Protein AF-A0A368GPX3-F1 (afdb_monomer)

Foldseek 3Di:
DDDLLVLLVVQVVVVVVQLVCLVVVNHDDDAQPPFAADDAPDAFADQAADCDPNHGFFKWFFAALPADQWTKTAGQSNPDDDDRQLLRRIAIEHQQAAEPRVRHGGDRSVPDDGGWMKGQRHKHFDPVCNVPVPVLSVQSNPDDPGPPPNVGRHGIHGRYIHTHDDPFDFDKKKWFFADFDDDPNAGAWTFIDIPPDPGTDTGGPVQDPDGPVVDDGRDMDIDGDGPPDPSPDRPPDDDPPPPPDDDDDD

Solvent-accessible surface area (backbone atoms only — not comparable to full-atom values): 14896 Å² total; per-residue (Å²): 142,80,65,72,66,62,35,44,52,52,51,53,54,51,54,46,52,51,52,48,23,42,67,70,72,68,59,80,84,83,83,56,81,92,43,55,65,56,55,82,93,57,78,75,61,43,82,68,74,67,69,54,95,86,41,53,40,44,47,27,28,27,62,29,70,80,44,82,86,26,31,35,30,34,53,67,65,71,87,65,92,67,85,81,62,41,35,64,41,43,31,36,43,38,62,71,16,28,28,70,83,77,68,22,17,28,72,40,74,87,81,59,55,73,66,40,35,32,34,40,60,43,66,39,73,25,74,59,18,70,75,37,36,66,63,24,48,56,54,16,46,54,86,76,91,60,77,77,59,83,82,67,57,45,25,29,23,42,41,26,31,36,36,30,63,72,97,55,67,70,41,82,34,52,27,37,28,71,39,77,43,68,57,96,92,37,65,60,36,35,33,27,42,37,66,96,49,96,57,67,44,80,46,43,59,90,81,46,101,59,63,63,79,80,60,55,69,71,39,77,44,79,44,81,37,69,61,85,69,6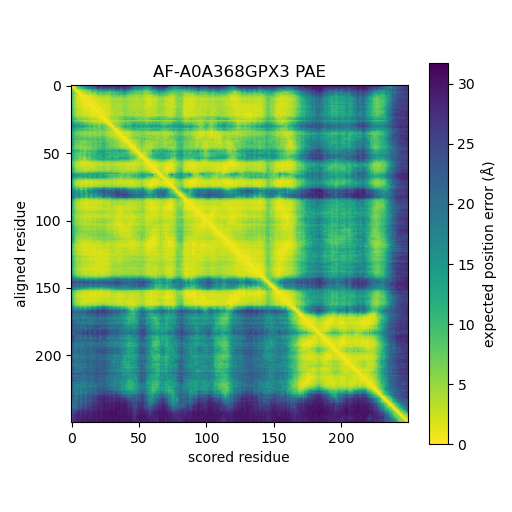6,87,79,67,70,92,80,70,78,84,90,71,78,82,84,80,81,90,79,92,133

Secondary structure (DSSP, 8-state):
---HHHHHHHHHHHHHHHHHHHHTT-PPPPP-TTSPBPPTT---B-SSPP-BTTBPPEEEEEEES-STTSEEEEESS---SSS--GGGTEEEE-TTSEETTTTEES--GGG--TT-EEEEEEEEE-HHHHHSHHHHHHHHTSPPS-TT-TT---SEEEEEEEEE---PPEEEEEEEEEEEEEETTEEEEEEEEETT-SSPEEEEGGG-SS-TTT--TT-EEEEEEE----TT--S-S-------------

Radius of gyration: 21.09 Å; Cα contacts (8 Å, |Δi|>4): 435; chains: 1; bounding box: 51×61×58 Å

Structure (mmCIF, N/CA/C/O backbone):
data_AF-A0A368GPX3-F1
#
_entry.id   AF-A0A368GPX3-F1
#
loop_
_atom_site.group_PDB
_atom_site.id
_atom_site.type_symbol
_atom_site.label_atom_id
_atom_site.label_alt_id
_atom_site.label_comp_id
_atom_site.label_asym_id
_atom_site.label_entity_id
_atom_site.label_seq_id
_atom_site.pdbx_PDB_ins_code
_atom_site.Cartn_x
_atom_site.Cartn_y
_atom_site.Cartn_z
_atom_site.occupancy
_atom_site.B_iso_or_equiv
_atom_site.auth_seq_id
_atom_site.auth_comp_id
_atom_site.auth_asym_id
_atom_site.auth_atom_id
_atom_site.pdbx_PDB_model_num
ATOM 1 N N . MET A 1 1 ? 19.308 -22.290 2.429 1.00 31.88 1 MET A N 1
ATOM 2 C CA . MET A 1 1 ? 19.473 -20.893 2.892 1.00 31.88 1 MET A CA 1
ATOM 3 C C . MET A 1 1 ? 20.149 -20.076 1.798 1.00 31.88 1 MET A C 1
ATOM 5 O O . MET A 1 1 ? 21.291 -20.352 1.471 1.00 31.88 1 MET A O 1
ATOM 9 N N . ARG A 1 2 ? 19.455 -19.120 1.171 1.00 36.56 2 ARG A N 1
ATOM 10 C CA . ARG A 1 2 ? 20.071 -18.110 0.289 1.00 36.56 2 ARG A CA 1
ATOM 11 C C . ARG A 1 2 ? 19.646 -16.745 0.827 1.00 36.56 2 ARG A C 1
ATOM 13 O O . ARG A 1 2 ? 18.445 -16.484 0.897 1.00 36.56 2 ARG A O 1
ATOM 20 N N . CYS A 1 3 ? 20.625 -15.960 1.277 1.00 45.75 3 CYS A N 1
ATOM 21 C CA . CYS A 1 3 ? 20.462 -14.714 2.031 1.00 45.75 3 CYS A CA 1
ATOM 22 C C . CYS A 1 3 ? 19.453 -13.740 1.406 1.00 45.75 3 CYS A C 1
ATOM 24 O O . CYS A 1 3 ? 19.463 -13.535 0.189 1.00 45.75 3 CYS A O 1
ATOM 26 N N . ASN A 1 4 ? 18.664 -13.071 2.257 1.00 59.00 4 ASN A N 1
ATOM 27 C CA . ASN A 1 4 ? 17.771 -11.960 1.893 1.00 59.00 4 ASN A CA 1
ATOM 28 C C . ASN A 1 4 ? 18.479 -10.872 1.059 1.00 59.00 4 ASN A C 1
ATOM 30 O O . ASN A 1 4 ? 17.869 -10.294 0.164 1.00 59.00 4 ASN A O 1
ATOM 34 N N . ILE A 1 5 ? 19.795 -10.700 1.237 1.00 62.44 5 ILE A N 1
ATOM 35 C CA . ILE A 1 5 ? 20.625 -9.728 0.508 1.00 62.44 5 ILE A CA 1
ATOM 36 C C . ILE A 1 5 ? 20.539 -9.845 -1.023 1.00 62.44 5 ILE A C 1
ATOM 38 O O . ILE A 1 5 ? 20.461 -8.835 -1.721 1.00 62.44 5 ILE A O 1
ATOM 42 N N . TRP A 1 6 ? 20.491 -11.066 -1.570 1.00 67.12 6 TRP A N 1
ATOM 43 C CA . TRP A 1 6 ? 20.445 -11.275 -3.022 1.00 67.12 6 TRP A CA 1
ATOM 44 C C . TRP A 1 6 ? 19.1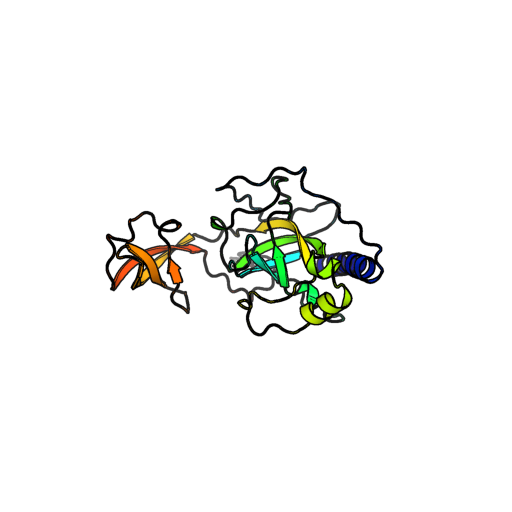17 -10.814 -3.629 1.00 67.12 6 TRP A C 1
ATOM 46 O O . TRP A 1 6 ? 19.083 -10.388 -4.784 1.00 67.12 6 TRP A O 1
ATOM 56 N N . ARG A 1 7 ? 18.033 -10.862 -2.845 1.00 72.69 7 ARG A N 1
ATOM 57 C CA . ARG A 1 7 ? 16.693 -10.429 -3.263 1.00 72.69 7 ARG A CA 1
ATOM 58 C C . ARG A 1 7 ? 16.644 -8.913 -3.385 1.00 72.69 7 ARG A C 1
ATOM 60 O O . ARG A 1 7 ? 16.290 -8.408 -4.447 1.00 72.69 7 ARG A O 1
ATOM 67 N N . THR A 1 8 ? 17.109 -8.205 -2.353 1.00 74.75 8 THR A N 1
ATOM 68 C CA . THR A 1 8 ? 17.204 -6.739 -2.345 1.00 74.75 8 THR A CA 1
ATOM 69 C C . THR A 1 8 ? 18.079 -6.235 -3.494 1.00 74.75 8 THR A C 1
ATOM 71 O O . THR A 1 8 ? 17.693 -5.305 -4.199 1.00 74.75 8 THR A O 1
ATOM 74 N N . ILE A 1 9 ? 19.223 -6.881 -3.763 1.00 78.81 9 ILE A N 1
ATOM 75 C CA . ILE A 1 9 ? 20.092 -6.526 -4.899 1.00 78.81 9 ILE A CA 1
ATOM 76 C C . ILE A 1 9 ? 19.370 -6.725 -6.239 1.00 78.81 9 ILE A C 1
ATOM 78 O O . ILE A 1 9 ? 19.431 -5.850 -7.105 1.00 78.81 9 ILE A O 1
ATOM 82 N N . ALA A 1 10 ? 18.689 -7.859 -6.430 1.00 83.06 10 ALA A N 1
ATOM 83 C CA . ALA A 1 10 ? 17.963 -8.141 -7.666 1.00 83.06 10 ALA A CA 1
ATOM 84 C C . ALA A 1 10 ? 16.821 -7.140 -7.896 1.00 83.06 10 ALA A C 1
ATOM 86 O O . ALA A 1 10 ? 16.692 -6.609 -8.999 1.00 83.06 10 ALA A O 1
ATOM 87 N N . PHE A 1 11 ? 16.049 -6.836 -6.850 1.00 86.38 11 PHE A N 1
ATOM 88 C CA . PHE A 1 11 ? 14.981 -5.841 -6.888 1.00 86.38 11 PHE A CA 1
ATOM 89 C C . PHE A 1 11 ? 15.518 -4.447 -7.237 1.00 86.38 11 PHE A C 1
ATOM 91 O O . PHE A 1 11 ? 15.048 -3.831 -8.189 1.00 86.38 11 PHE A O 1
ATOM 98 N N . ARG A 1 12 ? 16.587 -3.992 -6.563 1.00 85.12 12 ARG A N 1
ATOM 99 C CA . ARG A 1 12 ? 17.267 -2.719 -6.871 1.00 85.12 12 ARG A CA 1
ATOM 100 C C . ARG A 1 12 ? 17.762 -2.650 -8.313 1.00 85.12 12 ARG A C 1
ATOM 102 O O . ARG A 1 12 ? 17.688 -1.596 -8.937 1.00 85.12 12 ARG A O 1
ATOM 109 N N . ARG A 1 13 ? 18.300 -3.749 -8.851 1.00 86.88 13 ARG A N 1
ATOM 110 C CA . ARG A 1 13 ? 18.777 -3.797 -10.242 1.00 86.88 13 ARG A CA 1
ATOM 111 C C . ARG A 1 13 ? 17.628 -3.670 -11.239 1.00 86.88 13 ARG A C 1
ATOM 113 O O . ARG A 1 13 ? 17.814 -2.989 -12.243 1.00 86.88 13 ARG A O 1
ATOM 120 N N . ARG A 1 14 ? 16.477 -4.301 -10.984 1.00 89.00 14 ARG A N 1
ATOM 121 C CA . ARG A 1 14 ? 15.291 -4.187 -11.850 1.00 89.00 14 ARG A CA 1
ATOM 122 C C . ARG A 1 14 ? 14.718 -2.777 -11.822 1.00 89.00 14 ARG A C 1
ATOM 124 O O . ARG A 1 14 ? 14.737 -2.119 -12.854 1.00 89.00 14 ARG A O 1
ATOM 131 N N . SER A 1 15 ? 14.410 -2.251 -10.639 1.00 89.56 15 SER A N 1
ATOM 132 C CA . SER A 1 15 ? 13.906 -0.881 -10.515 1.00 89.56 15 SER A CA 1
ATOM 133 C C . SER A 1 15 ? 14.900 0.169 -11.028 1.00 89.56 15 SER A C 1
ATOM 135 O O . SER A 1 15 ? 14.504 1.216 -11.530 1.00 89.56 15 SER A O 1
ATOM 137 N N . HIS A 1 16 ? 16.215 -0.088 -10.975 1.00 90.19 16 HIS A N 1
ATOM 138 C CA . HIS A 1 16 ? 17.195 0.773 -11.645 1.00 90.19 16 HIS A CA 1
ATOM 139 C C . HIS A 1 16 ? 17.021 0.817 -13.162 1.00 90.19 16 HIS A C 1
ATOM 141 O O . HIS A 1 16 ? 17.144 1.888 -13.749 1.00 90.19 16 HIS A O 1
ATOM 147 N N . LYS A 1 17 ? 16.777 -0.335 -13.795 1.00 91.31 17 LYS A N 1
ATOM 148 C CA . LYS A 1 17 ? 16.544 -0.402 -15.240 1.00 91.31 17 LYS A CA 1
ATOM 149 C C . LYS A 1 17 ? 15.293 0.383 -15.607 1.00 91.31 17 LYS A C 1
ATOM 151 O O . LYS A 1 17 ? 15.354 1.148 -16.562 1.00 91.31 17 LYS A O 1
ATOM 156 N N . ASP A 1 18 ? 14.226 0.260 -14.823 1.00 91.88 18 ASP A N 1
ATOM 157 C CA . ASP A 1 18 ? 12.986 1.000 -15.068 1.00 91.88 18 ASP A CA 1
ATOM 158 C C . ASP A 1 18 ? 13.182 2.501 -14.870 1.00 91.88 18 ASP A C 1
ATOM 160 O O . ASP A 1 18 ? 12.862 3.273 -15.766 1.00 91.88 18 ASP A O 1
ATOM 164 N N . SER A 1 19 ? 13.834 2.923 -13.780 1.00 90.69 19 SER A N 1
ATOM 165 C CA . SER A 1 19 ? 14.208 4.330 -13.577 1.00 90.69 19 SER A CA 1
ATOM 166 C C . SER A 1 19 ? 15.030 4.875 -14.746 1.00 90.69 19 SER A C 1
ATOM 168 O O . SER A 1 19 ? 14.700 5.930 -15.277 1.00 90.69 19 SER A O 1
ATOM 170 N N . ARG A 1 20 ? 16.043 4.141 -15.227 1.00 93.19 20 ARG A N 1
ATOM 171 C CA . ARG A 1 20 ? 16.812 4.556 -16.409 1.00 93.19 20 ARG A CA 1
ATOM 172 C C . ARG A 1 20 ? 15.932 4.652 -17.650 1.00 93.19 20 ARG A C 1
ATOM 174 O O . ARG A 1 20 ? 16.024 5.643 -18.359 1.00 93.19 20 ARG A O 1
ATOM 181 N N . ARG A 1 21 ? 15.082 3.659 -17.917 1.00 93.69 21 ARG A N 1
ATOM 182 C CA . ARG A 1 21 ? 14.166 3.687 -19.067 1.00 93.69 21 ARG A CA 1
ATOM 183 C C . ARG A 1 21 ? 13.279 4.926 -19.041 1.00 93.69 21 ARG A C 1
ATOM 185 O O . ARG A 1 21 ? 13.167 5.572 -20.071 1.00 93.69 21 ARG A O 1
ATOM 192 N N . VAL A 1 22 ? 12.741 5.300 -17.880 1.00 94.25 22 VAL A N 1
ATOM 193 C CA . VAL A 1 22 ? 11.936 6.523 -17.729 1.00 94.25 22 VAL A CA 1
ATOM 194 C C . VAL A 1 22 ? 12.768 7.772 -17.998 1.00 94.25 22 VAL A C 1
ATOM 196 O O . VAL A 1 22 ? 12.367 8.610 -18.797 1.00 94.25 22 VAL A O 1
ATOM 199 N N . LEU A 1 23 ? 13.956 7.878 -17.392 1.00 93.00 23 LEU A N 1
ATOM 200 C CA . LEU A 1 23 ? 14.847 9.033 -17.572 1.00 93.00 23 LEU A CA 1
ATOM 201 C C . LEU A 1 23 ? 15.303 9.216 -19.028 1.00 93.00 23 LEU A C 1
ATOM 203 O O . LEU A 1 23 ? 15.560 10.340 -19.448 1.00 93.00 23 LEU A O 1
ATOM 207 N N . PHE A 1 24 ? 15.403 8.122 -19.788 1.00 93.62 24 PHE A N 1
ATOM 208 C CA . PHE A 1 24 ? 15.771 8.128 -21.206 1.00 93.62 24 PHE A CA 1
ATOM 209 C C . PHE A 1 24 ? 14.564 8.087 -22.160 1.00 93.62 24 PHE A C 1
ATOM 211 O O . PHE A 1 24 ? 14.772 7.949 -23.360 1.00 93.62 24 PHE A O 1
ATOM 218 N N . GLY A 1 25 ? 13.324 8.176 -21.661 1.00 89.62 25 GLY A N 1
ATOM 219 C CA . GLY A 1 25 ? 12.111 8.184 -22.494 1.00 89.62 25 GLY A CA 1
ATOM 220 C C . GLY A 1 25 ? 11.755 6.848 -23.165 1.00 89.62 25 GLY A C 1
ATOM 221 O O . GLY A 1 25 ? 10.913 6.819 -24.051 1.00 89.62 25 GLY A O 1
ATOM 222 N N . ASN A 1 26 ? 12.365 5.740 -22.736 1.00 92.25 26 ASN A N 1
ATOM 223 C CA . ASN A 1 26 ? 12.202 4.392 -23.301 1.00 92.25 26 ASN A CA 1
ATOM 224 C C . ASN A 1 26 ? 11.366 3.469 -22.397 1.00 92.25 26 ASN A C 1
ATOM 226 O O . ASN A 1 26 ? 11.572 2.252 -22.378 1.00 92.25 26 ASN A O 1
ATOM 230 N N . TYR A 1 27 ? 10.520 4.040 -21.540 1.00 90.94 27 TYR A N 1
ATOM 231 C CA . TYR A 1 27 ? 9.662 3.270 -20.648 1.00 90.94 27 TYR A CA 1
ATOM 232 C C . TYR A 1 27 ? 8.273 3.116 -21.261 1.00 90.94 27 TYR A C 1
ATOM 234 O O . TYR A 1 27 ? 7.593 4.110 -21.496 1.00 90.94 27 TYR A O 1
ATOM 242 N N . GLU A 1 28 ? 7.852 1.872 -21.468 1.00 86.19 28 GLU A N 1
ATOM 243 C CA . GLU A 1 28 ? 6.493 1.539 -21.886 1.00 86.19 28 GLU A CA 1
ATOM 244 C C . GLU A 1 28 ? 5.701 1.043 -20.677 1.00 86.19 28 GLU A C 1
ATOM 246 O O . GLU A 1 28 ? 6.101 0.097 -19.988 1.00 86.19 28 GLU A O 1
ATOM 251 N N . GLU A 1 29 ? 4.580 1.703 -20.397 1.00 82.38 29 GLU A N 1
ATOM 252 C CA . GLU A 1 29 ? 3.689 1.296 -19.321 1.00 82.38 29 G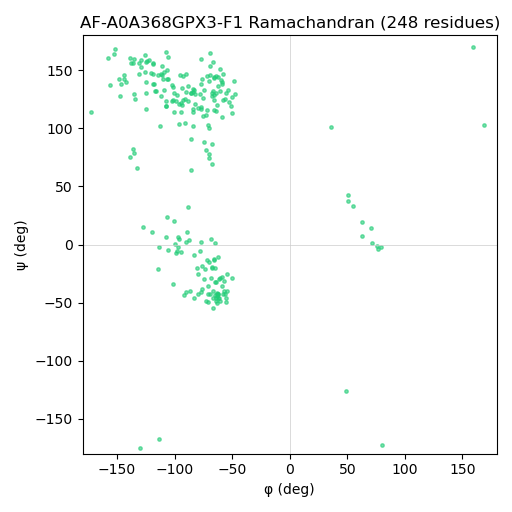LU A CA 1
ATOM 253 C C . GLU A 1 29 ? 2.810 0.134 -19.789 1.00 82.38 29 GLU A C 1
ATOM 255 O O . GLU A 1 29 ? 2.012 0.265 -20.712 1.00 82.38 29 GLU A O 1
ATOM 260 N N . ALA A 1 30 ? 2.946 -1.016 -19.130 1.00 79.69 30 ALA A N 1
ATOM 261 C CA . ALA A 1 30 ? 2.007 -2.115 -19.310 1.00 79.69 30 ALA A CA 1
ATOM 262 C C . ALA A 1 30 ? 0.716 -1.818 -18.536 1.00 79.69 30 ALA A C 1
ATOM 264 O O . ALA A 1 30 ? 0.765 -1.707 -17.299 1.00 79.69 30 ALA A O 1
ATOM 265 N N . ASP A 1 31 ? -0.396 -1.719 -19.267 1.00 73.81 31 ASP A N 1
ATOM 266 C CA . ASP A 1 31 ? -1.730 -1.486 -18.718 1.00 73.81 31 ASP A CA 1
ATOM 267 C C . ASP A 1 31 ? -2.199 -2.683 -17.871 1.00 73.81 31 ASP A C 1
ATOM 269 O O . ASP A 1 31 ? -1.892 -3.842 -18.148 1.00 73.81 31 ASP A O 1
ATOM 273 N N . ALA A 1 32 ? -2.920 -2.378 -16.798 1.00 77.19 32 ALA A N 1
ATOM 274 C CA . ALA A 1 32 ? -3.559 -3.338 -15.907 1.00 77.19 32 ALA A CA 1
ATOM 275 C C . ALA A 1 32 ? -5.088 -3.149 -15.867 1.00 77.19 32 ALA A C 1
ATOM 277 O O . ALA A 1 32 ? -5.749 -3.719 -14.998 1.00 77.19 32 ALA A O 1
ATOM 278 N N . ALA A 1 33 ? -5.660 -2.330 -16.759 1.00 78.38 33 ALA A N 1
ATOM 279 C CA . ALA A 1 33 ? -7.089 -2.031 -16.814 1.00 78.38 33 ALA A CA 1
ATOM 280 C C . ALA A 1 33 ? -7.954 -3.285 -17.005 1.00 78.38 33 ALA A C 1
ATOM 282 O O . ALA A 1 33 ? -9.014 -3.381 -16.382 1.00 78.38 33 ALA A O 1
ATOM 283 N N . ASP A 1 34 ? -7.459 -4.257 -17.776 1.00 86.12 34 ASP A N 1
ATOM 284 C CA . ASP A 1 34 ? -8.148 -5.520 -18.069 1.00 86.12 34 ASP A CA 1
ATOM 285 C C . ASP A 1 34 ? -8.211 -6.475 -16.866 1.00 86.12 34 ASP A C 1
ATOM 287 O O . ASP A 1 34 ? -8.967 -7.448 -16.867 1.00 86.12 34 ASP A O 1
ATOM 291 N N . ILE A 1 35 ? -7.432 -6.212 -15.811 1.00 89.81 35 ILE A N 1
ATOM 292 C CA . ILE A 1 35 ? -7.405 -7.054 -14.616 1.00 89.81 35 ILE A CA 1
ATOM 293 C C . ILE A 1 35 ? -8.587 -6.679 -13.704 1.00 89.81 35 ILE A C 1
ATOM 295 O O . ILE A 1 35 ? -8.756 -5.501 -13.357 1.00 89.81 35 ILE A O 1
ATOM 299 N N . PRO A 1 36 ? -9.396 -7.656 -13.247 1.00 92.44 36 PRO A N 1
ATOM 300 C CA . PRO A 1 36 ? -10.503 -7.397 -12.336 1.00 92.44 36 PRO A CA 1
ATOM 301 C C . PRO A 1 36 ? -10.042 -6.746 -11.031 1.00 92.44 36 PRO A C 1
ATOM 303 O O . PRO A 1 36 ? -9.037 -7.145 -10.436 1.00 92.44 36 PRO A O 1
ATOM 306 N N . ARG A 1 37 ? -10.798 -5.752 -10.556 1.00 91.94 37 ARG A N 1
ATOM 307 C CA . ARG A 1 37 ? -10.548 -5.122 -9.255 1.00 91.94 37 ARG A CA 1
ATOM 308 C C . ARG A 1 37 ? -10.934 -6.071 -8.121 1.00 91.94 37 ARG A C 1
ATOM 310 O O . ARG A 1 37 ? -11.894 -6.832 -8.237 1.00 91.94 37 ARG A O 1
ATOM 317 N N . VAL A 1 38 ? -10.185 -6.017 -7.025 1.00 90.19 38 VAL A N 1
ATOM 318 C CA . VAL A 1 38 ? -10.547 -6.708 -5.787 1.00 90.19 38 VAL A CA 1
ATOM 319 C C . VAL A 1 38 ? -11.906 -6.194 -5.267 1.00 90.19 38 VAL A C 1
ATOM 321 O O . VAL A 1 38 ? -12.113 -4.978 -5.257 1.00 90.19 38 VAL A O 1
ATOM 324 N N . PRO A 1 39 ? -12.849 -7.081 -4.899 1.00 88.81 39 PRO A N 1
ATOM 325 C CA . PRO A 1 39 ? -14.085 -6.686 -4.224 1.00 88.81 39 PRO A CA 1
ATOM 326 C C . PRO A 1 39 ? -13.822 -6.141 -2.816 1.00 88.81 39 PRO A C 1
ATOM 328 O O . PRO A 1 39 ? -12.819 -6.498 -2.194 1.00 88.81 39 PRO A O 1
ATOM 331 N N . ASP A 1 40 ? -14.755 -5.343 -2.302 1.00 85.94 40 ASP A N 1
ATOM 332 C CA . ASP A 1 40 ? -14.729 -4.889 -0.908 1.00 85.94 40 ASP A CA 1
ATOM 333 C C . ASP A 1 40 ? -14.828 -6.093 0.052 1.00 85.94 40 ASP A C 1
ATOM 335 O O . ASP A 1 40 ? -15.488 -7.094 -0.244 1.00 85.94 40 ASP A O 1
ATOM 339 N N . GLY A 1 41 ? -14.134 -6.016 1.187 1.00 82.25 41 GLY A N 1
ATOM 340 C CA . GLY A 1 41 ? -14.048 -7.074 2.198 1.00 82.25 41 GLY A CA 1
ATOM 341 C C . GLY A 1 41 ? -13.074 -8.215 1.878 1.00 82.25 41 GLY A C 1
ATOM 342 O O . GLY A 1 41 ? -12.905 -9.116 2.698 1.00 82.25 41 GLY A O 1
ATOM 343 N N . VAL A 1 42 ? -12.407 -8.203 0.718 1.00 83.44 42 VAL A N 1
ATOM 344 C CA . VAL A 1 42 ? -11.427 -9.238 0.346 1.00 83.44 42 VAL A CA 1
ATOM 345 C C . VAL A 1 42 ? -10.006 -8.797 0.708 1.00 83.44 42 VAL A C 1
ATOM 347 O O . VAL A 1 42 ? -9.502 -7.790 0.209 1.00 83.44 42 VAL A O 1
ATOM 350 N N . HIS A 1 43 ? -9.330 -9.597 1.536 1.00 84.19 43 HIS A N 1
ATOM 351 C CA . HIS A 1 43 ? -7.964 -9.345 1.999 1.00 84.19 43 HIS A CA 1
ATOM 352 C C . HIS A 1 43 ? -7.135 -10.639 2.017 1.00 84.19 43 HIS A C 1
ATOM 354 O O . HIS A 1 43 ? -6.885 -11.228 3.065 1.00 84.19 43 HIS A O 1
ATOM 360 N N . ASP A 1 44 ? -6.728 -11.102 0.832 1.00 84.88 44 ASP A N 1
ATOM 361 C CA . ASP A 1 44 ? -5.926 -12.322 0.694 1.00 84.88 44 ASP A CA 1
ATOM 362 C C . ASP A 1 44 ? -4.469 -12.088 1.113 1.00 84.88 44 ASP A C 1
ATOM 364 O O . ASP A 1 44 ? -3.788 -11.195 0.587 1.00 84.88 44 ASP A O 1
ATOM 368 N N . THR A 1 45 ? -3.985 -12.921 2.034 1.00 83.94 45 THR A N 1
ATOM 369 C CA . THR A 1 45 ? -2.671 -12.797 2.674 1.00 83.94 45 THR A CA 1
ATOM 370 C C . THR A 1 45 ? -1.831 -14.050 2.453 1.00 83.94 45 THR A C 1
ATOM 372 O O . THR A 1 45 ? -2.331 -15.133 2.148 1.00 83.94 45 THR A O 1
ATOM 375 N N . THR A 1 46 ? -0.513 -13.915 2.582 1.00 82.25 46 THR A N 1
ATOM 376 C CA . THR A 1 46 ? 0.403 -15.051 2.528 1.00 82.25 46 THR A CA 1
ATOM 377 C C . THR A 1 46 ? 1.617 -14.831 3.426 1.00 82.25 46 THR A C 1
ATOM 379 O O . THR A 1 46 ? 2.313 -13.817 3.343 1.00 82.25 46 THR A O 1
ATOM 382 N N . LEU A 1 47 ? 1.886 -15.810 4.294 1.00 79.38 47 LEU A N 1
ATOM 383 C CA . LEU A 1 47 ? 3.053 -15.796 5.180 1.00 79.38 47 LEU A CA 1
ATOM 384 C C . LEU A 1 47 ? 4.356 -15.972 4.399 1.00 79.38 47 LEU A C 1
ATOM 386 O O . LEU A 1 47 ? 5.357 -15.298 4.651 1.00 79.38 47 LEU A O 1
ATOM 390 N N . ILE A 1 48 ? 4.345 -16.892 3.435 1.00 75.69 48 ILE A N 1
ATOM 391 C CA . ILE A 1 48 ? 5.527 -17.236 2.656 1.00 75.69 48 ILE A CA 1
ATOM 392 C C . ILE A 1 48 ? 5.555 -16.347 1.412 1.00 75.69 48 ILE A C 1
ATOM 394 O O . ILE A 1 48 ? 4.605 -16.368 0.634 1.00 75.69 48 ILE A O 1
ATOM 398 N N . PRO A 1 49 ? 6.650 -15.604 1.170 1.00 71.62 49 PRO A N 1
ATOM 399 C CA . PRO A 1 49 ? 6.738 -14.725 0.016 1.00 71.62 49 PRO A CA 1
ATOM 400 C C . PRO A 1 49 ? 6.540 -15.519 -1.287 1.00 71.62 49 PRO A C 1
ATOM 402 O O . PRO A 1 49 ? 7.309 -16.462 -1.528 1.00 71.62 49 PRO A O 1
ATOM 405 N N . PRO A 1 50 ? 5.577 -15.142 -2.149 1.00 70.25 50 PRO A N 1
ATOM 406 C CA . PRO A 1 50 ? 5.357 -15.833 -3.410 1.00 70.25 50 PRO A CA 1
ATOM 407 C C . PRO A 1 50 ? 6.595 -15.671 -4.296 1.00 70.25 50 PRO A C 1
ATOM 409 O O . PRO A 1 50 ? 7.126 -14.573 -4.458 1.00 70.25 50 PRO A O 1
ATOM 412 N N . ILE A 1 51 ? 7.095 -16.776 -4.851 1.00 74.62 51 ILE A N 1
ATOM 413 C CA . ILE A 1 51 ? 8.189 -16.736 -5.827 1.00 74.62 51 ILE A CA 1
ATOM 414 C C . ILE A 1 51 ? 7.553 -16.637 -7.209 1.00 74.62 51 ILE A C 1
ATOM 416 O O . ILE A 1 51 ? 7.054 -17.631 -7.727 1.00 74.62 51 ILE A O 1
ATOM 420 N N . ILE A 1 52 ? 7.590 -15.450 -7.802 1.00 69.38 52 ILE A N 1
ATOM 421 C CA . ILE A 1 52 ? 6.969 -15.160 -9.101 1.00 69.38 52 ILE A CA 1
ATOM 422 C C . ILE A 1 52 ? 8.089 -15.008 -10.115 1.00 69.38 52 ILE A C 1
ATOM 424 O O . ILE A 1 52 ? 9.011 -14.239 -9.873 1.00 69.38 52 ILE A O 1
ATOM 428 N N . ASP A 1 53 ? 8.085 -15.776 -11.203 1.00 66.31 53 ASP A N 1
ATOM 429 C CA . ASP A 1 53 ? 9.127 -15.717 -12.243 1.00 66.31 53 ASP A CA 1
ATOM 430 C C . ASP A 1 53 ? 10.566 -15.797 -11.702 1.00 66.31 53 ASP A C 1
ATOM 432 O O . ASP A 1 53 ? 11.491 -15.131 -12.171 1.00 66.31 53 ASP A O 1
ATOM 436 N N . ARG A 1 54 ? 10.774 -16.619 -10.660 1.00 70.12 54 ARG A N 1
ATOM 437 C CA . ARG A 1 54 ? 12.048 -16.753 -9.915 1.00 70.12 54 ARG A CA 1
ATOM 438 C C . ARG A 1 54 ? 12.498 -15.473 -9.194 1.00 70.12 54 ARG A C 1
ATOM 440 O O . ARG A 1 54 ? 13.589 -15.443 -8.616 1.00 70.12 54 ARG A O 1
ATOM 447 N N . VAL A 1 55 ? 11.664 -14.442 -9.170 1.00 70.19 55 VAL A N 1
ATOM 448 C CA . VAL A 1 55 ? 11.819 -13.237 -8.366 1.00 70.19 55 VAL A CA 1
ATOM 449 C C . VAL A 1 55 ? 11.290 -13.513 -6.968 1.00 70.19 55 VAL A C 1
ATOM 451 O O . VAL A 1 55 ? 10.210 -14.066 -6.779 1.00 70.19 55 VAL A O 1
ATOM 454 N N . ARG A 1 56 ? 12.078 -13.125 -5.966 1.00 75.94 56 ARG A N 1
ATOM 455 C CA . ARG A 1 56 ? 11.616 -13.097 -4.582 1.00 75.94 56 ARG A CA 1
ATOM 456 C C . ARG A 1 56 ? 11.272 -11.658 -4.198 1.00 75.94 56 ARG A C 1
ATOM 458 O O . ARG A 1 56 ? 12.076 -10.775 -4.517 1.00 75.94 56 ARG A O 1
ATOM 465 N N . PRO A 1 57 ? 10.140 -11.436 -3.518 1.00 87.19 57 PRO A N 1
ATOM 466 C CA . PRO A 1 57 ? 9.733 -10.117 -3.074 1.00 87.19 57 PRO A CA 1
ATOM 467 C C . PRO A 1 57 ? 10.639 -9.596 -1.962 1.00 87.19 57 PRO A C 1
ATOM 469 O O . PRO A 1 57 ? 11.410 -10.342 -1.342 1.00 87.19 57 PRO A O 1
ATOM 472 N N . VAL A 1 58 ? 10.515 -8.296 -1.739 1.00 86.75 58 VAL A N 1
ATOM 473 C CA . VAL A 1 58 ? 11.138 -7.534 -0.658 1.00 86.75 58 VAL A CA 1
ATOM 474 C C . VAL A 1 58 ? 10.059 -7.063 0.311 1.00 86.75 58 VAL A C 1
ATOM 476 O O . VAL A 1 58 ? 8.928 -6.794 -0.097 1.00 86.75 58 VAL A O 1
ATOM 479 N N . LEU A 1 59 ? 10.399 -6.982 1.592 1.00 87.12 59 LEU A N 1
ATOM 480 C CA . LEU A 1 59 ? 9.457 -6.598 2.630 1.00 87.12 59 LEU A CA 1
ATOM 481 C C . LEU A 1 59 ? 9.333 -5.078 2.750 1.00 87.12 59 LEU A C 1
ATOM 483 O O . LEU A 1 59 ? 10.330 -4.356 2.877 1.00 87.12 59 LEU A O 1
ATOM 487 N N . TYR A 1 60 ? 8.087 -4.623 2.772 1.00 89.19 60 TYR A N 1
ATOM 488 C CA . TYR A 1 60 ? 7.684 -3.270 3.125 1.00 89.19 60 TYR A CA 1
ATOM 489 C C . TYR A 1 60 ? 6.664 -3.322 4.267 1.00 89.19 60 TYR A C 1
ATOM 491 O O . TYR A 1 60 ? 5.993 -4.336 4.459 1.00 89.19 60 TYR A O 1
ATOM 499 N N . HIS A 1 61 ? 6.530 -2.226 5.010 1.00 86.62 61 HIS A N 1
ATOM 500 C CA . HIS A 1 61 ? 5.424 -2.022 5.950 1.00 86.62 61 HIS A CA 1
ATOM 501 C C . HIS A 1 61 ? 4.599 -0.793 5.566 1.00 86.62 61 HIS A C 1
ATOM 503 O O . HIS A 1 61 ? 5.090 0.108 4.884 1.00 86.62 61 HIS A O 1
ATOM 509 N N . MET A 1 62 ? 3.340 -0.752 5.977 1.00 86.88 62 MET A N 1
ATOM 510 C CA . MET A 1 62 ? 2.463 0.385 5.746 1.00 86.88 62 MET A CA 1
ATOM 511 C C . MET A 1 62 ? 2.780 1.507 6.731 1.00 86.88 62 MET A C 1
ATOM 513 O O . MET A 1 62 ? 2.822 1.279 7.935 1.00 86.88 62 MET A O 1
ATOM 517 N N . VAL A 1 63 ? 2.969 2.727 6.234 1.00 81.06 63 VAL A N 1
ATOM 518 C CA . VAL A 1 63 ? 3.260 3.898 7.084 1.00 81.06 63 VAL A CA 1
ATOM 519 C C . VAL A 1 63 ? 2.157 4.943 7.071 1.00 81.06 63 VAL A C 1
ATOM 521 O O . VAL A 1 63 ? 2.064 5.740 7.997 1.00 81.06 63 VAL A O 1
ATOM 524 N N . SER A 1 64 ? 1.306 4.944 6.044 1.00 83.00 64 SER A N 1
ATOM 525 C CA . SER A 1 64 ? 0.172 5.861 5.962 1.00 83.00 64 SER A CA 1
ATOM 526 C C . SER A 1 64 ? -0.931 5.302 5.072 1.00 83.00 64 SER A C 1
ATOM 528 O O . SER A 1 64 ? -0.676 4.796 3.978 1.00 83.00 64 SER A O 1
ATOM 530 N N . THR A 1 65 ? -2.173 5.450 5.526 1.00 82.06 65 THR A N 1
ATOM 531 C CA . THR A 1 65 ? -3.395 5.178 4.757 1.00 82.06 65 THR A CA 1
ATOM 532 C C . THR A 1 65 ? -4.022 6.458 4.188 1.00 82.06 65 THR A C 1
ATOM 534 O O . THR A 1 65 ? -5.044 6.396 3.505 1.00 82.06 65 THR A O 1
ATOM 537 N N . GLY A 1 66 ? -3.415 7.629 4.421 1.00 68.62 66 GLY A N 1
ATOM 538 C CA . GLY A 1 66 ? -3.960 8.943 4.052 1.00 68.62 66 GLY A CA 1
ATOM 539 C C . GLY A 1 66 ? -3.822 9.330 2.574 1.00 68.62 66 GLY A C 1
ATOM 540 O O . GLY A 1 66 ? -4.359 10.355 2.158 1.00 68.62 66 GLY A O 1
ATOM 541 N N . TRP A 1 67 ? -3.133 8.529 1.758 1.00 68.25 67 TRP A N 1
ATOM 542 C CA . TRP A 1 67 ? -2.801 8.889 0.378 1.00 68.25 67 TRP A CA 1
ATOM 543 C C . TRP A 1 67 ? -3.918 8.552 -0.621 1.00 68.25 67 TRP A C 1
ATOM 545 O O . TRP A 1 67 ? -3.949 7.457 -1.181 1.00 68.25 67 TRP A O 1
ATOM 555 N N . GLY A 1 68 ? -4.843 9.482 -0.876 1.00 77.44 68 GLY A N 1
ATOM 556 C CA . GLY A 1 68 ? -5.891 9.317 -1.898 1.00 77.44 68 GLY A CA 1
ATOM 557 C C . GLY A 1 68 ? -6.621 7.965 -1.801 1.00 77.44 68 GLY A C 1
ATOM 558 O O . GLY A 1 68 ? -7.103 7.583 -0.732 1.00 77.44 68 GLY A O 1
ATOM 559 N N . THR A 1 69 ? -6.667 7.204 -2.902 1.00 74.38 69 THR A N 1
ATOM 560 C CA . THR A 1 69 ? -7.202 5.823 -2.941 1.00 74.38 69 THR A CA 1
ATOM 561 C C . THR A 1 69 ? -6.160 4.732 -2.667 1.00 74.38 69 THR A C 1
ATOM 563 O O . THR A 1 69 ? -6.505 3.553 -2.697 1.00 74.38 69 THR A O 1
ATOM 566 N N . GLY A 1 70 ? -4.908 5.092 -2.380 1.00 86.25 70 GLY A N 1
ATOM 567 C CA . GLY A 1 70 ? -3.815 4.167 -2.078 1.00 86.25 70 GLY A CA 1
ATOM 568 C C . GLY A 1 70 ? -3.303 4.273 -0.640 1.00 86.25 70 GLY A C 1
ATOM 569 O O . GLY A 1 70 ? -3.928 4.883 0.232 1.00 86.25 70 GLY A O 1
ATOM 570 N N . VAL A 1 71 ? -2.151 3.655 -0.403 1.00 89.94 71 VAL A N 1
ATOM 571 C CA . VAL A 1 71 ? -1.409 3.651 0.863 1.00 89.94 71 VAL A CA 1
ATOM 572 C C . VAL A 1 71 ? 0.077 3.874 0.586 1.00 89.94 71 VAL A C 1
ATOM 574 O O . VAL A 1 71 ? 0.564 3.601 -0.514 1.00 89.94 71 VAL A O 1
ATOM 577 N N . ILE A 1 72 ? 0.805 4.375 1.580 1.00 89.75 72 ILE A N 1
ATOM 578 C CA . ILE A 1 72 ? 2.253 4.575 1.503 1.00 89.75 72 ILE A CA 1
ATOM 579 C C . ILE A 1 72 ? 2.935 3.427 2.234 1.00 89.75 72 ILE A C 1
ATOM 581 O O . ILE A 1 72 ? 2.600 3.106 3.378 1.00 89.75 72 ILE A O 1
ATOM 585 N N . LEU A 1 73 ? 3.912 2.835 1.560 1.00 90.00 73 LEU A N 1
ATOM 586 C CA . LEU A 1 73 ? 4.746 1.768 2.078 1.00 90.00 73 LEU A CA 1
ATOM 587 C C . LEU A 1 73 ? 6.163 2.277 2.315 1.00 90.00 73 LEU A C 1
ATOM 589 O O . LEU A 1 73 ? 6.687 3.023 1.492 1.00 90.00 73 LEU A O 1
ATOM 593 N N . GLU A 1 74 ? 6.804 1.817 3.383 1.00 86.94 74 GLU A N 1
ATOM 594 C CA . GLU A 1 74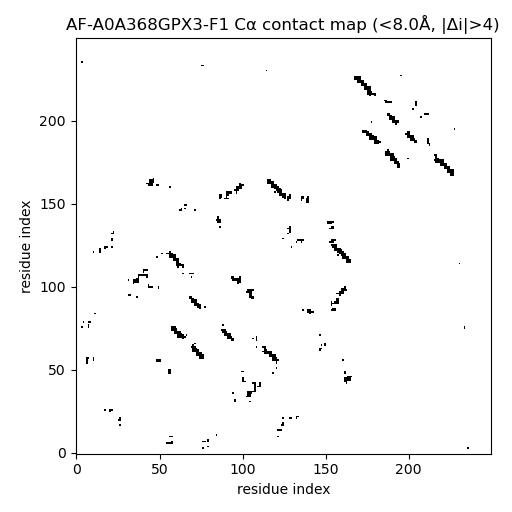 ? 8.223 2.052 3.661 1.00 86.94 74 GLU A CA 1
ATOM 595 C C . GLU A 1 74 ? 8.989 0.724 3.695 1.00 86.94 74 GLU A C 1
ATOM 597 O O . GLU A 1 74 ? 8.520 -0.299 4.199 1.00 86.94 74 GLU A O 1
ATOM 602 N N . ALA A 1 75 ? 10.173 0.739 3.102 1.00 84.94 75 ALA A N 1
ATOM 603 C CA . ALA A 1 75 ? 11.038 -0.409 2.935 1.00 84.94 75 ALA A CA 1
ATOM 604 C C . ALA A 1 75 ? 11.591 -0.936 4.270 1.00 84.94 75 ALA A C 1
ATOM 606 O O . ALA A 1 75 ? 12.184 -0.183 5.040 1.00 84.94 75 ALA A O 1
ATOM 607 N N . LYS A 1 76 ? 11.518 -2.257 4.492 1.00 80.31 76 LYS A N 1
ATOM 608 C CA . LYS A 1 76 ? 12.163 -2.930 5.638 1.00 80.31 76 LYS A CA 1
ATOM 609 C C . LYS A 1 76 ? 13.469 -3.635 5.288 1.00 80.31 76 LYS A C 1
ATOM 611 O O . LYS A 1 76 ? 14.417 -3.592 6.067 1.00 80.31 76 LYS A O 1
ATOM 616 N N . ASP A 1 77 ? 13.566 -4.189 4.083 1.00 69.12 77 ASP A N 1
ATOM 617 C CA . ASP A 1 77 ? 14.721 -4.994 3.652 1.00 69.12 77 ASP A CA 1
ATOM 618 C C . ASP A 1 77 ? 15.866 -4.186 2.992 1.00 69.12 77 ASP A C 1
ATOM 620 O O . ASP A 1 77 ? 16.782 -4.765 2.396 1.00 69.12 77 ASP A O 1
ATOM 624 N N . PHE A 1 78 ? 15.839 -2.846 3.047 1.00 61.19 78 PHE A N 1
ATOM 625 C CA . PHE A 1 78 ? 16.687 -1.975 2.209 1.00 61.19 78 PHE A CA 1
ATOM 626 C C . PHE A 1 78 ? 17.944 -1.392 2.870 1.00 61.19 78 PHE A C 1
ATOM 628 O O . PHE A 1 78 ? 18.549 -0.484 2.306 1.00 61.19 78 PHE A O 1
ATOM 635 N N . PHE A 1 79 ? 18.444 -1.964 3.964 1.00 52.81 79 PHE A N 1
ATOM 636 C CA . PHE A 1 79 ? 19.717 -1.536 4.576 1.00 52.81 79 PHE A CA 1
ATOM 637 C C . PHE A 1 79 ? 20.960 -2.250 4.009 1.00 52.81 79 PHE A C 1
ATOM 639 O O . PHE A 1 79 ? 21.934 -2.493 4.715 1.00 52.81 79 PHE A O 1
ATOM 646 N N . THR A 1 80 ? 20.954 -2.624 2.726 1.00 48.41 80 THR A N 1
ATOM 647 C CA . THR A 1 80 ? 22.137 -3.212 2.074 1.00 48.41 80 THR A CA 1
ATOM 648 C C . THR A 1 80 ? 23.064 -2.119 1.538 1.00 48.41 80 THR A C 1
ATOM 650 O O . THR A 1 80 ? 22.602 -1.241 0.800 1.00 48.41 80 THR A O 1
ATOM 653 N N . MET A 1 81 ? 24.361 -2.212 1.856 1.00 41.66 81 MET A N 1
ATOM 654 C CA . MET A 1 81 ? 25.431 -1.302 1.412 1.00 41.66 81 MET A CA 1
ATOM 655 C C . MET A 1 81 ? 25.379 -1.035 -0.108 1.00 41.66 81 MET A C 1
ATOM 657 O O . MET A 1 81 ? 25.290 -1.969 -0.907 1.00 41.66 81 MET A O 1
ATOM 661 N N . GLY A 1 82 ? 25.406 0.238 -0.513 1.00 49.44 82 GLY A N 1
ATOM 662 C CA . GLY A 1 82 ? 25.348 0.714 -1.905 1.00 49.44 82 GLY A CA 1
ATOM 663 C C . GLY A 1 82 ? 24.884 2.178 -1.973 1.00 49.44 82 GLY A C 1
ATOM 664 O O . GLY A 1 82 ? 24.453 2.691 -0.941 1.00 49.44 82 GLY A O 1
ATOM 665 N N . PRO A 1 83 ? 24.955 2.864 -3.136 1.00 53.62 83 PRO A N 1
ATOM 666 C CA . PRO A 1 83 ? 24.422 4.220 -3.261 1.00 53.62 83 PRO A CA 1
ATOM 667 C C . PRO A 1 83 ? 22.949 4.206 -2.856 1.00 53.62 83 PRO A C 1
ATOM 669 O O . PRO A 1 83 ? 22.175 3.380 -3.351 1.00 53.62 83 PRO A O 1
ATOM 672 N N . ASP A 1 84 ? 22.610 5.064 -1.899 1.00 64.75 84 ASP A N 1
ATOM 673 C CA . ASP A 1 84 ? 21.315 5.087 -1.234 1.00 64.75 84 ASP A CA 1
ATOM 674 C C . ASP A 1 84 ? 20.203 5.297 -2.275 1.00 64.75 84 ASP A C 1
ATOM 676 O O . ASP A 1 84 ? 20.100 6.349 -2.909 1.00 64.75 84 ASP A O 1
ATOM 680 N N . ARG A 1 85 ? 19.404 4.253 -2.524 1.00 79.94 85 ARG A N 1
ATOM 681 C CA . ARG A 1 85 ? 18.274 4.286 -3.466 1.00 79.94 85 ARG A CA 1
ATOM 682 C C . ARG A 1 85 ? 17.050 4.811 -2.732 1.00 79.94 85 ARG A C 1
ATOM 684 O O . ARG A 1 85 ? 16.077 4.081 -2.549 1.00 79.94 85 ARG A O 1
ATOM 691 N N . ARG A 1 86 ? 17.131 6.065 -2.288 1.00 82.50 86 ARG A N 1
ATOM 692 C CA . ARG A 1 86 ? 16.106 6.712 -1.455 1.00 82.50 86 ARG A CA 1
ATOM 693 C C . ARG A 1 86 ? 14.739 6.750 -2.117 1.00 82.50 86 ARG A C 1
ATOM 695 O O . ARG A 1 86 ? 13.734 6.632 -1.429 1.00 82.50 86 ARG A O 1
ATOM 702 N N . GLU A 1 87 ? 14.690 6.766 -3.445 1.00 87.75 87 GLU A N 1
ATOM 703 C CA . GLU A 1 87 ? 13.429 6.692 -4.178 1.00 87.75 87 GLU A CA 1
ATOM 704 C C . GLU A 1 87 ? 12.682 5.347 -4.017 1.00 87.75 87 GLU A C 1
ATOM 706 O O . GLU A 1 87 ? 11.523 5.245 -4.404 1.00 87.75 87 GLU A O 1
ATOM 711 N N . LEU A 1 88 ? 13.330 4.310 -3.463 1.00 88.56 88 LEU A N 1
ATOM 712 C CA . LEU A 1 88 ? 12.711 3.029 -3.089 1.00 88.56 88 LEU A CA 1
ATOM 713 C C . LEU A 1 88 ? 12.383 2.941 -1.595 1.00 88.56 88 LEU A C 1
ATOM 715 O O . LEU A 1 88 ? 11.770 1.959 -1.177 1.00 88.56 88 LEU A O 1
ATOM 719 N N . HIS A 1 89 ? 12.816 3.917 -0.791 1.00 85.44 89 HIS A N 1
ATOM 720 C CA . HIS A 1 89 ? 12.608 3.903 0.652 1.00 85.44 89 HIS A CA 1
ATOM 721 C C . HIS A 1 89 ? 11.124 4.000 0.993 1.00 85.44 89 HIS A C 1
ATOM 723 O O . HIS A 1 89 ? 10.651 3.211 1.804 1.00 85.44 89 HIS A O 1
ATOM 729 N N . CYS A 1 90 ? 10.384 4.880 0.312 1.00 87.19 90 CYS A N 1
ATOM 730 C CA . CYS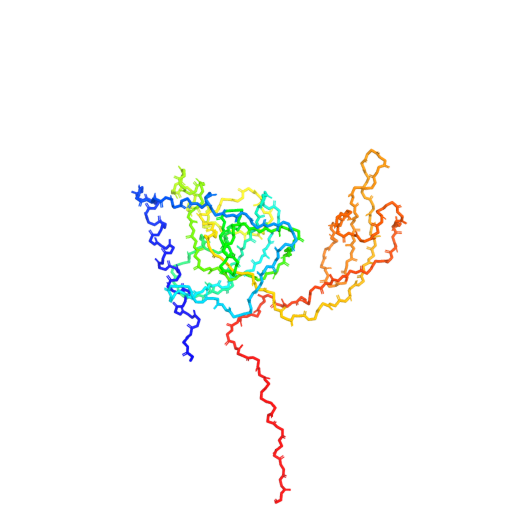 A 1 90 ? 8.928 4.867 0.347 1.00 87.19 90 CYS A CA 1
ATOM 731 C C . CYS A 1 90 ? 8.344 4.787 -1.059 1.00 87.19 90 CYS A C 1
ATOM 733 O O . CYS A 1 90 ? 8.822 5.465 -1.969 1.00 87.19 90 CYS A O 1
ATOM 735 N N . ILE A 1 91 ? 7.281 4.003 -1.211 1.00 91.94 91 ILE A N 1
ATOM 736 C CA . ILE A 1 91 ? 6.578 3.784 -2.478 1.00 91.94 91 ILE A CA 1
ATOM 737 C C . ILE A 1 91 ? 5.065 3.766 -2.254 1.00 91.94 91 ILE A C 1
ATOM 739 O O . ILE A 1 91 ? 4.596 3.545 -1.137 1.00 91.94 91 ILE A O 1
ATOM 743 N N . ILE A 1 92 ? 4.300 3.983 -3.321 1.00 93.38 92 ILE A N 1
ATOM 744 C CA . ILE A 1 92 ? 2.832 3.986 -3.264 1.00 93.38 92 ILE A CA 1
ATOM 745 C C . ILE A 1 92 ? 2.293 2.597 -3.608 1.00 93.38 92 ILE A C 1
ATOM 747 O O . ILE A 1 92 ? 2.694 2.015 -4.610 1.00 93.38 92 ILE A O 1
ATOM 751 N N . LEU A 1 93 ? 1.333 2.093 -2.841 1.00 94.25 93 LEU A N 1
ATOM 752 C CA . LEU A 1 93 ? 0.476 0.978 -3.238 1.00 94.25 93 LEU A CA 1
ATOM 753 C C . LEU A 1 93 ? -0.927 1.520 -3.538 1.00 94.25 93 LEU A C 1
ATOM 755 O O . LEU A 1 93 ? -1.565 2.099 -2.664 1.00 94.25 93 LEU A O 1
ATOM 759 N N . ASP A 1 94 ? -1.405 1.359 -4.771 1.00 91.00 94 ASP A N 1
ATOM 760 C CA . ASP A 1 94 ? -2.687 1.909 -5.224 1.00 91.00 94 ASP A CA 1
ATOM 761 C C . ASP A 1 94 ? -3.579 0.863 -5.922 1.00 91.00 94 ASP A C 1
ATOM 763 O O . ASP A 1 94 ? -3.263 -0.324 -6.006 1.00 91.00 94 ASP A O 1
ATOM 767 N N . GLN A 1 95 ? -4.711 1.328 -6.450 1.00 90.56 95 GLN A N 1
ATOM 768 C CA . GLN A 1 95 ? -5.745 0.534 -7.122 1.00 90.56 95 GLN A CA 1
ATOM 769 C C . GLN A 1 95 ? -5.321 -0.203 -8.410 1.00 90.56 95 GLN A C 1
ATOM 771 O O . GLN A 1 95 ? -6.104 -0.997 -8.934 1.00 90.56 95 GLN A O 1
ATOM 776 N N . HIS A 1 96 ? -4.143 0.078 -8.966 1.00 91.50 96 HIS A N 1
ATOM 777 C CA . HIS A 1 96 ? -3.647 -0.585 -10.176 1.00 91.50 96 HIS A CA 1
ATOM 778 C C . HIS A 1 96 ? -2.539 -1.608 -9.880 1.00 91.50 96 HIS A C 1
ATOM 780 O O . HIS A 1 96 ? -2.084 -2.278 -10.804 1.00 91.50 96 HIS A O 1
ATOM 786 N N . ALA A 1 97 ? -2.079 -1.718 -8.632 1.00 92.94 97 ALA A N 1
ATOM 787 C CA . ALA A 1 97 ? -1.162 -2.780 -8.233 1.00 92.94 97 ALA A CA 1
ATOM 788 C C . ALA A 1 97 ? -1.883 -4.135 -8.240 1.00 92.94 97 ALA A C 1
ATOM 790 O O . ALA A 1 97 ? -3.059 -4.198 -7.900 1.00 92.94 97 ALA A O 1
ATOM 791 N N . ILE A 1 98 ? -1.197 -5.219 -8.593 1.00 93.44 98 ILE A N 1
ATOM 792 C CA . ILE A 1 98 ? -1.799 -6.556 -8.704 1.00 93.44 98 ILE A CA 1
ATOM 793 C C . ILE A 1 98 ? -1.453 -7.381 -7.465 1.00 93.44 98 ILE A C 1
ATOM 795 O O . ILE A 1 98 ? -0.275 -7.562 -7.152 1.00 93.44 98 ILE A O 1
ATOM 799 N N . ASN A 1 99 ? -2.458 -7.909 -6.770 1.00 92.19 99 ASN A N 1
ATOM 800 C CA . ASN A 1 99 ? -2.237 -8.877 -5.706 1.00 92.19 99 ASN A CA 1
ATOM 801 C C . ASN A 1 99 ? -1.937 -10.248 -6.329 1.00 92.19 99 ASN A C 1
ATOM 803 O O . ASN A 1 99 ? -2.761 -10.845 -7.017 1.00 92.19 99 ASN A O 1
ATOM 807 N N . CYS A 1 100 ? -0.737 -10.753 -6.080 1.00 90.06 100 CYS A N 1
ATOM 808 C CA . CYS A 1 100 ? -0.212 -11.988 -6.641 1.00 90.06 100 CYS A CA 1
ATOM 809 C C . CYS A 1 100 ? -0.885 -13.254 -6.096 1.00 90.06 100 CYS A C 1
ATOM 811 O O . CYS A 1 100 ? -0.695 -14.324 -6.666 1.00 90.06 100 CYS A O 1
ATOM 813 N N . VAL A 1 101 ? -1.622 -13.155 -4.987 1.00 88.94 101 VAL A N 1
ATOM 814 C CA . VAL A 1 101 ? -2.315 -14.293 -4.366 1.00 88.94 101 VAL A CA 1
ATOM 815 C C . VAL A 1 101 ? -3.622 -14.593 -5.096 1.00 88.94 101 VAL A C 1
ATOM 817 O O . VAL A 1 101 ? -3.925 -15.749 -5.369 1.00 88.94 101 VAL A O 1
ATOM 820 N N . ASN A 1 102 ? -4.380 -13.554 -5.447 1.00 89.31 102 ASN A N 1
ATOM 821 C CA . ASN A 1 102 ? -5.708 -13.687 -6.051 1.00 89.31 102 ASN A CA 1
ATOM 822 C C . ASN A 1 102 ? -5.783 -13.192 -7.505 1.00 89.31 102 ASN A C 1
ATOM 824 O O . ASN A 1 102 ? -6.839 -13.289 -8.129 1.00 89.31 102 ASN A O 1
ATOM 828 N N . ASN A 1 103 ? -4.678 -12.663 -8.037 1.00 90.88 103 ASN A N 1
ATOM 829 C CA . ASN A 1 103 ? -4.554 -12.087 -9.375 1.00 90.88 103 ASN A CA 1
ATOM 830 C C . ASN A 1 103 ? -5.573 -10.970 -9.674 1.00 90.88 103 ASN A C 1
ATOM 832 O O . ASN A 1 103 ? -6.038 -10.819 -10.804 1.00 90.88 103 ASN A O 1
ATOM 836 N N . LYS A 1 104 ? -5.941 -10.188 -8.654 1.00 93.38 104 LYS A N 1
ATOM 837 C CA . LYS A 1 104 ? -6.831 -9.025 -8.773 1.00 93.38 104 LYS A CA 1
ATOM 838 C C . LYS A 1 104 ? -6.060 -7.736 -8.543 1.00 93.38 104 LYS A C 1
ATOM 840 O O . LYS A 1 104 ? -5.053 -7.720 -7.836 1.00 93.38 104 LYS A O 1
ATOM 845 N N . ARG A 1 105 ? -6.542 -6.634 -9.118 1.00 93.44 105 ARG A N 1
ATOM 846 C CA . ARG A 1 105 ? -5.932 -5.312 -8.929 1.00 93.44 105 ARG A CA 1
ATOM 847 C C . ARG A 1 105 ? -6.513 -4.553 -7.738 1.00 93.44 105 ARG A C 1
ATOM 849 O O . ARG A 1 105 ? -7.713 -4.610 -7.465 1.00 93.44 105 ARG A O 1
ATOM 856 N N . GLY A 1 106 ? -5.658 -3.768 -7.100 1.00 91.19 106 GLY A N 1
ATOM 857 C CA . GLY A 1 106 ? -5.966 -2.894 -5.983 1.00 91.19 106 GLY A CA 1
ATOM 858 C C . GLY A 1 106 ? -6.039 -3.603 -4.637 1.00 91.19 106 GLY A C 1
ATOM 859 O O . GLY A 1 106 ? -5.706 -4.777 -4.492 1.00 91.19 106 GLY A O 1
ATOM 860 N N . LEU A 1 107 ? -6.480 -2.838 -3.645 1.00 90.88 107 LEU A N 1
ATOM 861 C CA . LEU A 1 107 ? -6.730 -3.275 -2.280 1.00 90.88 107 LEU A CA 1
ATOM 862 C C . LEU A 1 107 ? -8.029 -2.649 -1.773 1.00 90.88 107 LEU A C 1
ATOM 864 O O . LEU A 1 107 ? -8.416 -1.565 -2.225 1.00 90.88 107 LEU A O 1
ATOM 868 N N . ASP A 1 108 ? -8.645 -3.299 -0.793 1.00 87.19 108 ASP A N 1
ATOM 869 C CA . ASP A 1 108 ? -9.610 -2.646 0.078 1.00 87.19 108 ASP A CA 1
ATOM 870 C C . ASP A 1 108 ? -8.858 -1.925 1.207 1.00 87.19 108 ASP A C 1
ATOM 872 O O . ASP A 1 108 ? -8.202 -2.547 2.045 1.00 87.19 108 ASP A O 1
ATOM 876 N N . LYS A 1 109 ? -8.939 -0.589 1.218 1.00 84.94 109 LYS A N 1
ATOM 877 C CA . LYS A 1 109 ? -8.281 0.253 2.227 1.00 84.94 109 LYS A CA 1
ATOM 878 C C . LYS A 1 109 ? -8.870 0.095 3.627 1.00 84.94 109 LYS A C 1
ATOM 880 O O . LYS A 1 109 ? -8.213 0.485 4.585 1.00 84.94 109 LYS A O 1
ATOM 885 N N . THR A 1 110 ? -10.090 -0.418 3.750 1.00 81.06 110 THR A N 1
ATOM 886 C CA . THR A 1 110 ? -10.726 -0.646 5.054 1.00 81.06 110 THR A CA 1
ATOM 887 C C . THR A 1 110 ? -10.166 -1.876 5.765 1.00 81.06 110 THR A C 1
ATOM 889 O O . THR A 1 110 ? -10.260 -1.973 6.982 1.00 81.06 110 THR A O 1
ATOM 892 N N . MET A 1 111 ? -9.514 -2.767 5.014 1.00 82.31 111 MET A N 1
ATOM 893 C CA . MET A 1 111 ? -8.974 -4.037 5.501 1.00 82.31 111 MET A CA 1
ATOM 894 C C . MET A 1 111 ? -7.483 -3.966 5.867 1.00 82.31 111 MET A C 1
ATOM 896 O O . MET A 1 111 ? -6.870 -4.992 6.162 1.00 82.31 111 MET A O 1
ATOM 900 N N . VAL A 1 112 ? -6.878 -2.775 5.809 1.00 83.19 112 VAL A N 1
ATOM 901 C CA . VAL A 1 112 ? -5.444 -2.567 6.051 1.00 83.19 112 VAL A CA 1
ATOM 902 C C . VAL A 1 112 ? -5.200 -1.514 7.121 1.00 83.19 112 VAL A C 1
ATOM 904 O O . VAL A 1 112 ? -5.946 -0.543 7.243 1.00 83.19 112 VAL A O 1
ATOM 907 N N . SER A 1 113 ? -4.108 -1.679 7.858 1.00 79.06 113 SER A N 1
ATOM 908 C CA . SER A 1 113 ? -3.688 -0.779 8.925 1.00 79.06 113 SER A CA 1
ATOM 909 C C . SER A 1 113 ? -2.232 -0.344 8.774 1.00 79.06 113 SER A C 1
ATOM 911 O O . SER A 1 113 ? -1.410 -0.992 8.122 1.00 79.06 113 SER A O 1
ATOM 913 N N . VAL A 1 114 ? -1.890 0.776 9.411 1.00 78.75 114 VAL A N 1
ATOM 914 C CA . VAL A 1 114 ? -0.493 1.194 9.567 1.00 78.75 114 VAL A CA 1
ATOM 915 C C . VAL A 1 114 ? 0.265 0.091 10.318 1.00 78.75 114 VAL A C 1
ATOM 917 O O . VAL A 1 114 ? -0.255 -0.482 11.269 1.00 78.75 114 VAL A O 1
ATOM 920 N N . LYS A 1 115 ? 1.506 -0.174 9.897 1.00 78.12 115 LYS A N 1
ATOM 921 C CA . LYS A 1 115 ? 2.381 -1.301 10.272 1.00 78.12 115 LYS A CA 1
ATOM 922 C C . LYS A 1 115 ? 2.058 -2.650 9.632 1.00 78.12 115 LYS A C 1
ATOM 924 O O . LYS A 1 115 ? 2.860 -3.566 9.803 1.00 78.12 115 LYS A O 1
ATOM 929 N N . ASP A 1 116 ? 0.991 -2.772 8.841 1.00 82.44 116 ASP A N 1
ATOM 930 C CA . ASP A 1 116 ? 0.765 -3.996 8.070 1.00 82.44 116 ASP A CA 1
ATOM 931 C C . ASP A 1 116 ? 1.923 -4.257 7.113 1.00 82.44 116 ASP A C 1
ATOM 933 O O . ASP A 1 116 ? 2.476 -3.336 6.501 1.00 82.44 116 ASP A O 1
ATOM 937 N N . PHE A 1 117 ? 2.292 -5.525 6.972 1.00 86.50 117 PHE A N 1
ATOM 938 C CA . PHE A 1 117 ? 3.391 -5.915 6.111 1.00 86.50 117 PHE A CA 1
ATOM 939 C C . PHE A 1 117 ? 2.906 -6.264 4.708 1.00 86.50 117 PHE A C 1
ATOM 941 O O . PHE A 1 117 ? 1.836 -6.835 4.493 1.00 86.50 117 PHE A O 1
ATOM 948 N N . VAL A 1 118 ? 3.741 -5.935 3.729 1.00 90.31 118 VAL A N 1
ATOM 949 C CA . VAL A 1 118 ? 3.474 -6.192 2.320 1.00 90.31 118 VAL A CA 1
ATOM 950 C C . VAL A 1 118 ? 4.726 -6.769 1.677 1.00 90.31 118 VAL A C 1
ATOM 952 O O . VAL A 1 118 ? 5.803 -6.167 1.703 1.00 90.31 118 VAL A O 1
ATOM 955 N N . TRP A 1 119 ? 4.574 -7.931 1.051 1.00 91.06 119 TRP A N 1
ATOM 956 C CA . TRP A 1 119 ? 5.553 -8.460 0.115 1.00 91.06 119 TRP A CA 1
ATOM 957 C C . TRP A 1 119 ? 5.438 -7.701 -1.200 1.00 91.06 119 TRP A C 1
ATOM 959 O O . TRP A 1 119 ? 4.468 -7.874 -1.933 1.00 91.06 119 TRP A O 1
ATOM 969 N N . VAL A 1 120 ? 6.435 -6.886 -1.529 1.00 92.31 120 VAL A N 1
ATOM 970 C CA . VAL A 1 120 ? 6.492 -6.169 -2.807 1.00 92.31 120 VAL A CA 1
ATOM 971 C C . VAL A 1 120 ? 7.310 -6.994 -3.789 1.00 92.31 120 VAL A C 1
ATOM 973 O O . VAL A 1 120 ? 8.509 -7.215 -3.599 1.00 92.31 120 VAL A O 1
ATOM 976 N N . CYS A 1 121 ? 6.649 -7.487 -4.833 1.00 90.06 121 CYS A N 1
ATOM 977 C CA . CYS A 1 121 ? 7.263 -8.346 -5.842 1.00 90.06 121 CYS A CA 1
ATOM 978 C C . CYS A 1 121 ? 7.982 -7.507 -6.905 1.00 90.06 121 CYS A C 1
ATOM 980 O O . CYS A 1 121 ? 9.141 -7.784 -7.237 1.00 90.06 121 CYS A O 1
ATOM 982 N N . ASP A 1 122 ? 7.316 -6.455 -7.385 1.00 91.31 122 ASP A N 1
ATOM 983 C CA . ASP A 1 122 ? 7.861 -5.540 -8.383 1.00 91.31 122 ASP A CA 1
ATOM 984 C C . ASP A 1 122 ? 7.262 -4.131 -8.278 1.00 91.31 122 ASP A C 1
ATOM 986 O O . ASP A 1 122 ? 6.219 -3.918 -7.648 1.00 91.31 122 ASP A O 1
ATOM 990 N N . VAL A 1 123 ? 7.927 -3.161 -8.903 1.00 93.69 123 VAL A N 1
ATOM 991 C CA . VAL A 1 123 ? 7.533 -1.745 -8.909 1.00 93.69 123 VAL A CA 1
ATOM 992 C C . VAL A 1 123 ? 7.489 -1.195 -10.324 1.00 93.69 123 VAL A C 1
ATOM 994 O O . VAL A 1 123 ? 8.221 -1.639 -11.200 1.00 93.69 123 VAL A O 1
ATOM 997 N N . LYS A 1 124 ? 6.654 -0.180 -10.524 1.00 94.69 124 LYS A N 1
ATOM 998 C CA . LYS A 1 124 ? 6.606 0.629 -11.739 1.00 94.69 124 LYS A CA 1
ATOM 999 C C . LYS A 1 124 ? 6.765 2.110 -11.377 1.00 94.69 124 LYS A C 1
ATOM 1001 O O . LYS A 1 124 ? 6.517 2.485 -10.230 1.00 94.69 124 LYS A O 1
ATOM 1006 N N . PRO A 1 125 ? 7.203 2.964 -12.307 1.00 95.00 125 PRO A N 1
ATOM 1007 C CA . PRO A 1 125 ? 7.220 4.408 -12.112 1.00 95.00 125 PRO A CA 1
ATOM 1008 C C . PRO A 1 125 ? 5.808 4.950 -11.861 1.00 95.00 125 PRO A C 1
ATOM 1010 O O . PRO A 1 125 ? 4.818 4.390 -12.333 1.00 95.00 125 PRO A O 1
ATOM 1013 N N . THR A 1 126 ? 5.701 6.044 -11.115 1.00 93.31 126 THR A N 1
ATOM 1014 C CA . THR A 1 126 ? 4.439 6.781 -10.969 1.00 93.31 126 THR A CA 1
ATOM 1015 C C . THR A 1 126 ? 4.153 7.633 -12.204 1.00 93.31 126 THR A C 1
ATOM 1017 O O . THR A 1 126 ? 5.067 8.027 -12.924 1.00 93.31 126 THR A O 1
ATOM 1020 N N . LEU A 1 127 ? 2.889 8.024 -12.410 1.00 90.56 127 LEU A N 1
ATOM 1021 C CA . LEU A 1 127 ? 2.534 9.006 -13.446 1.00 90.56 127 LEU A CA 1
ATOM 1022 C C . LEU A 1 127 ? 3.289 10.337 -13.273 1.00 90.56 127 LEU A C 1
ATOM 1024 O O . LEU A 1 127 ? 3.599 11.001 -14.258 1.00 90.56 127 LEU A O 1
ATOM 1028 N N . GLN A 1 128 ? 3.607 10.724 -12.033 1.00 90.62 128 GLN A N 1
ATOM 1029 C CA . GLN A 1 128 ?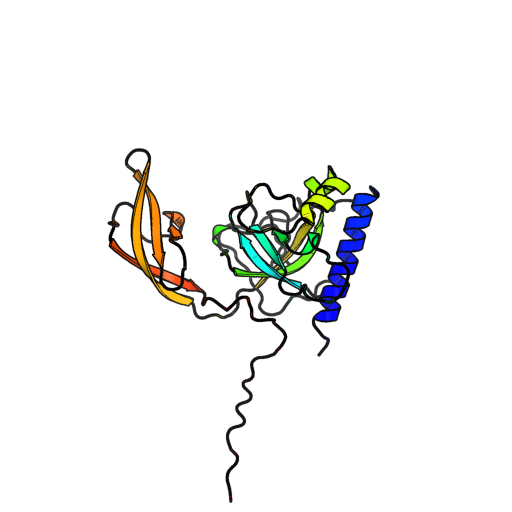 4.440 11.897 -11.747 1.00 90.62 128 GLN A CA 1
ATOM 1030 C C . GLN A 1 128 ? 5.861 11.708 -12.294 1.00 90.62 128 GLN A C 1
ATOM 1032 O O . GLN A 1 128 ? 6.367 12.592 -12.984 1.00 90.62 128 GLN A O 1
ATOM 1037 N N . ALA A 1 129 ? 6.463 10.535 -12.065 1.00 93.19 129 ALA A N 1
ATOM 1038 C CA . ALA A 1 129 ? 7.771 10.183 -12.610 1.00 93.19 129 ALA A CA 1
ATOM 1039 C C . ALA A 1 129 ? 7.773 10.077 -14.141 1.00 93.19 129 ALA A C 1
ATOM 1041 O O . ALA A 1 129 ? 8.767 10.420 -14.765 1.00 93.19 129 ALA A O 1
ATOM 1042 N N . LEU A 1 130 ? 6.671 9.653 -14.764 1.00 93.44 130 LEU A N 1
ATOM 1043 C CA . LEU A 1 130 ? 6.562 9.641 -16.227 1.00 93.44 130 LEU A CA 1
ATOM 1044 C C . LEU A 1 130 ? 6.455 11.058 -16.817 1.00 93.44 130 LEU A C 1
ATOM 1046 O O . LEU A 1 130 ? 7.005 11.317 -17.882 1.00 93.44 130 LEU A O 1
ATOM 1050 N N . ARG A 1 131 ? 5.774 11.985 -16.128 1.00 93.38 131 ARG A N 1
ATOM 1051 C CA . ARG A 1 131 ? 5.593 13.377 -16.583 1.00 93.38 131 ARG A CA 1
ATOM 1052 C C . ARG A 1 131 ? 6.829 14.252 -16.376 1.00 93.38 131 ARG A C 1
ATOM 1054 O O . ARG A 1 131 ? 7.140 15.065 -17.238 1.00 93.38 131 ARG A O 1
ATOM 1061 N N . ASN A 1 132 ? 7.510 14.109 -15.240 1.00 94.25 132 ASN A N 1
ATOM 1062 C CA . ASN A 1 132 ? 8.732 14.846 -14.916 1.00 94.25 132 ASN A CA 1
ATOM 1063 C C . ASN A 1 132 ? 9.784 13.893 -14.313 1.00 94.25 132 ASN A C 1
ATOM 1065 O O . ASN A 1 132 ? 9.954 13.869 -13.091 1.00 94.25 132 ASN A O 1
ATOM 1069 N N . PRO A 1 133 ? 10.491 13.102 -15.145 1.00 94.56 133 PRO A N 1
ATOM 1070 C CA . PRO A 1 133 ? 11.415 12.067 -14.678 1.00 94.56 133 PRO A CA 1
ATOM 1071 C C . PRO A 1 133 ? 12.501 12.560 -13.728 1.00 94.56 133 PRO A C 1
ATOM 1073 O O . PRO A 1 133 ? 12.725 11.964 -12.675 1.00 94.56 133 PRO A O 1
ATOM 1076 N N . TRP A 1 134 ? 13.185 13.642 -14.102 1.00 93.94 134 TRP A N 1
ATOM 1077 C CA . TRP A 1 134 ? 14.320 14.153 -13.341 1.00 93.94 134 TRP A CA 1
ATOM 1078 C C . TRP A 1 134 ? 13.865 14.817 -12.044 1.00 93.94 134 TRP A C 1
ATOM 1080 O O . TRP A 1 134 ? 14.350 14.433 -10.981 1.00 93.94 134 TRP A O 1
ATOM 1090 N N . GLY A 1 135 ? 12.871 15.710 -12.105 1.00 92.94 135 GLY A N 1
ATOM 1091 C CA . GLY A 1 135 ? 12.354 16.372 -10.905 1.00 92.94 135 GLY A CA 1
ATOM 1092 C C . GLY A 1 135 ? 11.732 15.388 -9.915 1.00 92.94 135 GLY A C 1
ATOM 1093 O O . GLY A 1 135 ? 12.045 15.425 -8.729 1.00 92.94 135 GLY A O 1
ATOM 1094 N N . ALA A 1 136 ? 10.945 14.417 -10.394 1.00 92.94 136 ALA A N 1
ATOM 1095 C CA . ALA A 1 136 ? 10.364 13.403 -9.517 1.00 92.94 136 ALA A CA 1
ATOM 1096 C C . ALA A 1 136 ? 11.423 12.508 -8.857 1.00 92.94 136 ALA A C 1
ATOM 1098 O O . ALA A 1 136 ? 11.217 12.043 -7.736 1.00 92.94 136 ALA A O 1
ATOM 1099 N N . LEU A 1 137 ? 12.548 12.240 -9.532 1.00 91.81 137 LEU A N 1
ATOM 1100 C CA . LEU A 1 137 ? 13.643 11.462 -8.952 1.00 91.81 137 LEU A CA 1
ATOM 1101 C C . LEU A 1 137 ? 14.382 12.243 -7.868 1.00 91.81 137 LEU A C 1
ATOM 1103 O O . LEU A 1 137 ? 14.729 11.664 -6.840 1.00 91.81 137 LEU A O 1
ATOM 1107 N N . GLU A 1 138 ? 14.645 13.527 -8.104 1.00 90.25 138 GLU A N 1
ATOM 1108 C CA . GLU A 1 138 ? 15.287 14.404 -7.126 1.00 90.25 138 GLU A CA 1
ATOM 1109 C C . GLU A 1 138 ? 14.418 14.554 -5.877 1.00 90.25 138 GLU A C 1
ATOM 1111 O O . GLU A 1 138 ? 14.887 14.271 -4.774 1.00 90.25 138 GLU A O 1
ATOM 1116 N N . GLU A 1 139 ? 13.136 14.877 -6.048 1.00 89.31 139 GLU A N 1
ATOM 1117 C CA . GLU A 1 139 ? 12.196 15.038 -4.938 1.00 89.31 139 GLU A CA 1
ATOM 1118 C C . GLU A 1 139 ? 11.988 13.737 -4.154 1.00 89.31 139 GLU A C 1
ATOM 1120 O O . GLU A 1 139 ? 12.027 13.736 -2.923 1.00 89.31 139 GLU A O 1
ATOM 1125 N N . ALA A 1 140 ? 11.863 12.593 -4.837 1.00 87.56 140 ALA A N 1
ATOM 1126 C CA . ALA A 1 140 ? 11.703 11.298 -4.174 1.00 87.56 140 ALA A CA 1
ATOM 1127 C C . ALA A 1 140 ? 12.940 10.855 -3.368 1.00 87.56 140 ALA A C 1
ATOM 1129 O O . ALA A 1 140 ? 12.848 9.904 -2.588 1.00 87.56 140 ALA A O 1
ATOM 1130 N N . ARG A 1 141 ? 14.101 11.501 -3.558 1.00 86.44 141 ARG A N 1
ATOM 1131 C CA . ARG A 1 141 ? 15.342 11.224 -2.816 1.00 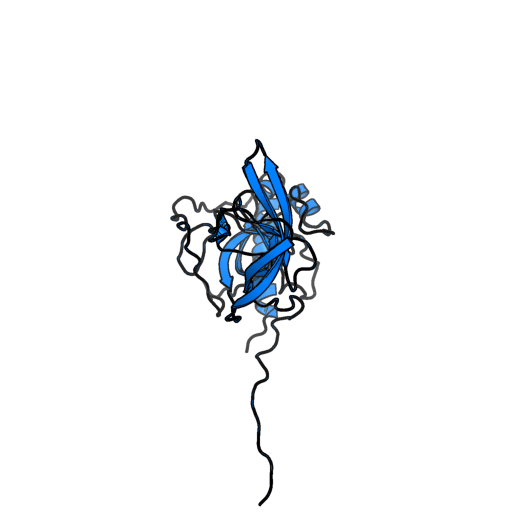86.44 141 ARG A CA 1
ATOM 1132 C C . ARG A 1 141 ? 15.552 12.130 -1.605 1.00 86.44 141 ARG A C 1
ATOM 1134 O O . ARG A 1 141 ? 16.491 11.890 -0.836 1.00 86.44 141 ARG A O 1
ATOM 1141 N N . ILE A 1 142 ? 14.707 13.139 -1.417 1.00 82.31 142 ILE A N 1
ATOM 1142 C CA . ILE A 1 142 ? 14.750 14.003 -0.239 1.00 82.31 142 ILE A CA 1
ATOM 1143 C C . ILE A 1 142 ? 14.347 13.166 0.991 1.00 82.31 142 ILE A C 1
ATOM 1145 O O . ILE A 1 142 ? 13.319 12.485 0.954 1.00 82.31 142 ILE A O 1
ATOM 1149 N N . PRO A 1 143 ? 15.151 13.154 2.075 1.00 72.06 143 PRO A N 1
ATOM 1150 C CA . PRO A 1 143 ? 14.775 12.494 3.321 1.00 72.06 143 PRO A CA 1
ATOM 1151 C C . PRO A 1 143 ? 13.436 13.007 3.832 1.00 72.06 143 PRO A C 1
ATOM 1153 O O . PRO A 1 143 ? 13.248 14.214 3.960 1.00 72.06 143 PRO A O 1
ATOM 1156 N N . ARG A 1 144 ? 12.532 12.091 4.172 1.00 68.00 144 ARG A N 1
ATOM 1157 C CA . ARG A 1 144 ? 11.258 12.453 4.788 1.00 68.00 144 ARG A CA 1
ATOM 1158 C C . ARG A 1 144 ? 11.393 12.412 6.299 1.00 68.00 144 ARG A C 1
ATOM 1160 O O . ARG A 1 144 ? 11.773 11.389 6.860 1.00 68.00 144 ARG A O 1
ATOM 1167 N N . THR A 1 145 ? 11.070 13.524 6.947 1.00 53.22 145 THR A N 1
ATOM 1168 C CA . THR A 1 145 ? 11.023 13.644 8.409 1.00 53.22 145 THR A CA 1
ATOM 1169 C C . THR A 1 145 ? 9.737 13.057 8.992 1.00 53.22 145 THR A C 1
ATOM 1171 O O . THR A 1 145 ? 9.752 12.619 10.137 1.00 53.22 145 THR A O 1
ATOM 1174 N N . THR A 1 146 ? 8.638 12.994 8.222 1.00 49.84 146 THR A N 1
ATOM 1175 C CA . THR A 1 146 ? 7.381 12.346 8.640 1.00 49.84 146 THR A CA 1
ATOM 1176 C C . THR A 1 146 ? 6.682 11.635 7.470 1.00 49.84 146 THR A C 1
ATOM 1178 O O . THR A 1 146 ? 6.723 12.092 6.331 1.00 49.84 146 THR A O 1
ATOM 1181 N N . ALA A 1 147 ? 6.009 10.510 7.741 1.00 49.88 147 ALA A N 1
ATOM 1182 C CA . ALA A 1 147 ? 5.231 9.750 6.749 1.00 49.88 147 ALA A CA 1
ATOM 1183 C C . ALA A 1 147 ? 3.859 10.381 6.404 1.00 49.88 147 ALA A C 1
ATOM 1185 O O . ALA A 1 147 ? 3.092 9.807 5.630 1.00 49.88 147 ALA A O 1
ATOM 1186 N N . LEU A 1 148 ? 3.538 11.540 6.994 1.00 54.22 148 LEU A N 1
ATOM 1187 C CA . LEU A 1 148 ? 2.233 12.211 6.920 1.00 54.22 148 LEU A CA 1
ATOM 1188 C C . LEU A 1 148 ? 2.167 13.321 5.857 1.00 54.22 148 LEU A C 1
ATOM 1190 O O . LEU A 1 148 ? 1.110 13.922 5.661 1.00 54.22 148 LEU A O 1
ATOM 1194 N N . GLU A 1 149 ? 3.263 13.606 5.151 1.00 57.47 149 GLU A N 1
ATOM 1195 C CA . GLU A 1 149 ? 3.275 14.616 4.090 1.00 57.47 149 GLU A CA 1
ATOM 1196 C C . GLU A 1 149 ? 2.559 14.114 2.825 1.00 57.47 149 GLU A C 1
ATOM 1198 O O . GLU A 1 149 ? 3.169 13.597 1.889 1.00 57.47 149 GLU A O 1
ATOM 1203 N N . ASN A 1 150 ? 1.242 14.329 2.774 1.00 57.34 150 ASN A N 1
ATOM 1204 C CA . ASN A 1 150 ? 0.358 13.965 1.656 1.00 57.34 150 ASN A CA 1
ATOM 1205 C C . ASN A 1 150 ? 0.634 14.715 0.331 1.00 57.34 150 ASN A C 1
ATOM 1207 O O . ASN A 1 150 ? -0.058 14.467 -0.652 1.00 57.34 150 ASN A O 1
ATOM 1211 N N . ASN A 1 151 ? 1.636 15.598 0.276 1.00 66.56 151 ASN A N 1
ATOM 1212 C CA . ASN A 1 151 ? 2.094 16.263 -0.954 1.00 66.56 151 ASN A CA 1
ATOM 1213 C C . ASN A 1 151 ? 3.448 15.731 -1.457 1.00 66.56 151 ASN A C 1
ATOM 1215 O O . ASN A 1 151 ? 4.014 16.282 -2.396 1.00 66.56 151 ASN A O 1
ATOM 1219 N N . SER A 1 152 ? 3.980 14.674 -0.841 1.00 76.44 152 SER A N 1
ATOM 1220 C CA . SER A 1 152 ? 5.250 14.068 -1.244 1.00 76.44 152 SER A CA 1
ATOM 1221 C C . SER A 1 152 ? 5.209 13.500 -2.667 1.00 76.44 152 SER A C 1
ATOM 1223 O O . SER A 1 152 ? 4.285 12.775 -3.031 1.00 76.44 152 SER A O 1
ATOM 1225 N N . VAL A 1 153 ? 6.263 13.736 -3.451 1.00 88.44 153 VAL A N 1
ATOM 1226 C CA . VAL A 1 153 ? 6.449 13.082 -4.754 1.00 88.44 153 VAL A CA 1
ATOM 1227 C C . VAL A 1 153 ? 7.133 11.730 -4.576 1.00 88.44 153 VAL A C 1
ATOM 1229 O O . VAL A 1 153 ? 8.158 11.607 -3.905 1.00 88.44 153 VAL A O 1
ATOM 1232 N N . TYR A 1 154 ? 6.562 10.692 -5.183 1.00 90.12 154 TYR A N 1
ATOM 1233 C CA . TYR A 1 154 ? 7.104 9.334 -5.154 1.00 90.12 154 TYR A CA 1
ATOM 1234 C C . TYR A 1 154 ? 7.490 8.910 -6.563 1.00 90.12 154 TYR A C 1
ATOM 1236 O O . TYR A 1 154 ? 6.695 9.036 -7.494 1.00 90.12 154 TYR A O 1
ATOM 1244 N N . PHE A 1 155 ? 8.696 8.364 -6.726 1.00 93.75 155 PHE A N 1
ATOM 1245 C CA . PHE A 1 155 ? 9.147 7.903 -8.037 1.00 93.75 155 PHE A CA 1
ATOM 1246 C C . PHE A 1 155 ? 8.502 6.570 -8.427 1.00 93.75 155 PHE A C 1
ATOM 1248 O O . PHE A 1 155 ? 8.147 6.367 -9.585 1.00 93.75 155 PHE A O 1
ATOM 1255 N N . PHE A 1 156 ? 8.335 5.665 -7.458 1.00 94.88 156 PHE A N 1
ATOM 1256 C CA . PHE A 1 156 ? 7.812 4.321 -7.682 1.00 94.88 156 PHE A CA 1
ATOM 1257 C C . PHE A 1 156 ? 6.466 4.088 -6.999 1.00 94.88 156 PHE A C 1
ATOM 1259 O O . PHE A 1 156 ? 6.202 4.540 -5.882 1.00 94.88 156 PHE A O 1
ATOM 1266 N N . ARG A 1 157 ? 5.651 3.285 -7.676 1.00 94.38 157 ARG A N 1
ATOM 1267 C CA . ARG A 1 157 ? 4.469 2.612 -7.153 1.00 94.38 157 ARG A CA 1
ATOM 1268 C C . ARG A 1 157 ? 4.642 1.104 -7.266 1.00 94.38 157 ARG A C 1
ATOM 1270 O O . ARG A 1 157 ? 5.400 0.603 -8.097 1.00 94.38 157 ARG A O 1
ATOM 1277 N N . VAL A 1 158 ? 3.932 0.371 -6.431 1.00 94.94 158 VAL A N 1
ATOM 1278 C CA . VAL A 1 158 ? 3.899 -1.084 -6.446 1.00 94.94 158 VAL A CA 1
ATOM 1279 C C . VAL A 1 158 ? 3.213 -1.562 -7.722 1.00 94.94 158 VAL A C 1
ATOM 1281 O O . VAL A 1 158 ? 2.128 -1.101 -8.065 1.00 94.94 158 VAL A O 1
ATOM 1284 N N . SER A 1 159 ? 3.851 -2.496 -8.424 1.00 93.81 159 SER A N 1
ATOM 1285 C CA . SER A 1 159 ? 3.252 -3.174 -9.574 1.00 93.81 159 SER A CA 1
ATOM 1286 C C . SER A 1 159 ? 2.548 -4.452 -9.152 1.00 93.81 159 SER A C 1
ATOM 1288 O O . SER A 1 159 ? 1.461 -4.753 -9.635 1.00 93.81 159 SER A O 1
ATOM 1290 N N . SER A 1 160 ? 3.188 -5.219 -8.273 1.00 92.81 160 SER A N 1
ATOM 1291 C CA . SER A 1 160 ? 2.706 -6.522 -7.838 1.00 92.81 160 SER A CA 1
ATOM 1292 C C . SER A 1 160 ? 3.086 -6.781 -6.384 1.00 92.81 160 SER A C 1
ATOM 1294 O O . SER A 1 160 ? 4.193 -6.440 -5.948 1.00 92.81 160 SER A O 1
ATOM 1296 N N . PHE A 1 161 ? 2.156 -7.343 -5.614 1.00 93.56 161 PHE A N 1
ATOM 1297 C CA . PHE A 1 161 ? 2.296 -7.484 -4.168 1.00 93.56 161 PHE A CA 1
ATOM 1298 C C . PHE A 1 161 ? 1.538 -8.670 -3.583 1.00 93.56 161 PHE A C 1
ATOM 1300 O O . PHE A 1 161 ? 0.694 -9.264 -4.235 1.00 93.56 161 PHE A O 1
ATOM 1307 N N . ALA A 1 162 ? 1.813 -8.985 -2.325 1.00 91.50 162 ALA A N 1
ATOM 1308 C CA . ALA A 1 162 ? 0.961 -9.834 -1.507 1.00 91.50 162 ALA A CA 1
ATOM 1309 C C . ALA A 1 162 ? 0.947 -9.297 -0.074 1.00 91.50 162 ALA A C 1
ATOM 1311 O O . ALA A 1 162 ? 1.988 -8.868 0.431 1.00 91.50 162 ALA A O 1
ATOM 1312 N N . PHE A 1 163 ? -0.213 -9.307 0.582 1.00 89.69 163 PHE A N 1
ATOM 1313 C CA . PHE A 1 163 ? -0.277 -8.937 1.993 1.00 89.69 163 PHE A CA 1
ATOM 1314 C C . PHE A 1 163 ? 0.388 -10.002 2.855 1.00 89.69 163 PHE A C 1
ATOM 1316 O O . PHE A 1 163 ? 0.253 -11.200 2.604 1.00 89.69 163 PHE A O 1
ATOM 1323 N N . LEU A 1 164 ? 1.103 -9.547 3.876 1.00 85.00 164 LEU A N 1
ATOM 1324 C CA . LEU A 1 164 ? 1.627 -10.380 4.940 1.00 85.00 164 LEU A CA 1
ATOM 1325 C C . LEU A 1 164 ? 0.885 -9.995 6.215 1.00 85.00 164 LEU A C 1
ATOM 1327 O O . LEU A 1 164 ? 1.214 -8.998 6.856 1.00 85.00 164 LEU A O 1
ATOM 1331 N N . THR A 1 165 ? -0.085 -10.818 6.591 1.00 72.94 165 THR A N 1
ATOM 1332 C CA . THR A 1 165 ? -0.647 -10.783 7.939 1.00 72.94 165 THR A CA 1
ATOM 1333 C C . THR A 1 165 ? 0.082 -11.864 8.720 1.00 72.94 165 THR A C 1
ATOM 1335 O O . THR A 1 165 ? -0.143 -13.042 8.441 1.00 72.94 165 THR A O 1
ATOM 1338 N N . PRO A 1 166 ? 1.042 -11.512 9.595 1.00 63.56 166 PRO A N 1
ATOM 1339 C CA . PRO A 1 166 ? 1.607 -12.501 10.499 1.00 63.56 166 PRO A CA 1
ATOM 1340 C C . PRO A 1 166 ? 0.473 -13.093 11.345 1.00 63.56 166 PRO A C 1
ATOM 1342 O O . PRO A 1 166 ? -0.470 -12.375 11.673 1.00 63.56 166 PRO A O 1
ATOM 1345 N N . ASP A 1 167 ? 0.575 -14.375 11.709 1.00 58.94 167 ASP A N 1
ATOM 1346 C CA . ASP A 1 167 ? -0.298 -15.005 12.710 1.00 58.94 167 ASP A CA 1
ATOM 1347 C C . ASP A 1 167 ? 0.002 -14.386 14.087 1.00 58.94 167 ASP A C 1
ATOM 1349 O O . ASP A 1 167 ? 0.639 -14.981 14.955 1.00 58.94 167 ASP A O 1
ATOM 1353 N N . THR A 1 168 ? -0.359 -13.121 14.262 1.00 58.50 168 THR A N 1
ATOM 1354 C CA . THR A 1 168 ? -0.361 -12.441 15.549 1.00 58.50 168 THR A CA 1
ATOM 1355 C C . THR A 1 168 ? -1.725 -12.656 16.167 1.00 58.50 168 THR A C 1
ATOM 1357 O O . THR A 1 168 ? -2.728 -12.417 15.493 1.00 58.50 168 THR A O 1
ATOM 1360 N N . LEU A 1 169 ? -1.762 -13.078 17.434 1.00 54.19 169 LEU A N 1
ATOM 1361 C CA . LEU A 1 169 ? -2.999 -13.043 18.204 1.00 54.19 169 LEU A CA 1
ATOM 1362 C C . LEU A 1 169 ? -3.567 -11.624 18.131 1.00 54.19 169 LEU A C 1
ATOM 1364 O O . LEU A 1 169 ? -2.889 -10.647 18.454 1.00 54.19 169 LEU A O 1
ATOM 1368 N N . GLU A 1 170 ? -4.795 -11.535 17.639 1.00 69.94 170 GLU A N 1
ATOM 1369 C CA . GLU A 1 170 ? -5.637 -10.377 17.862 1.00 69.94 170 GLU A CA 1
ATOM 1370 C C . GLU A 1 170 ? -5.885 -10.284 19.367 1.00 69.94 170 GLU A C 1
ATOM 1372 O O . GLU A 1 170 ? -6.382 -11.231 19.981 1.00 69.94 170 GLU A O 1
ATOM 1377 N N . GLU A 1 171 ? -5.479 -9.170 19.967 1.00 71.38 171 GLU A N 1
ATOM 1378 C CA . GLU A 1 171 ? -5.656 -8.931 21.392 1.00 71.38 171 GLU A CA 1
ATOM 1379 C C . GLU A 1 171 ? -6.721 -7.848 21.582 1.00 71.38 171 GLU A C 1
ATOM 1381 O O . GLU A 1 171 ? -6.696 -6.821 20.886 1.00 71.38 171 GLU A O 1
ATOM 1386 N N . PRO A 1 172 ? -7.684 -8.064 22.495 1.00 82.12 172 PRO A N 1
ATOM 1387 C CA . PRO A 1 172 ? -8.594 -7.007 22.885 1.00 82.12 172 PRO A CA 1
ATOM 1388 C C . PRO A 1 172 ? -7.789 -5.929 23.606 1.00 82.12 172 PRO A C 1
ATOM 1390 O O . PRO A 1 172 ? -7.112 -6.202 24.596 1.00 82.12 172 PRO A O 1
ATOM 1393 N N . ILE A 1 173 ? -7.877 -4.704 23.106 1.00 86.44 173 ILE A N 1
ATOM 1394 C CA . ILE A 1 173 ? -7.339 -3.521 23.762 1.00 86.44 173 ILE A CA 1
ATOM 1395 C C . ILE A 1 173 ? -8.484 -2.644 24.239 1.00 86.44 173 ILE A C 1
ATOM 1397 O O . ILE A 1 173 ? -9.528 -2.533 23.589 1.00 86.44 173 ILE A O 1
ATOM 1401 N N . TYR A 1 174 ? -8.271 -1.987 25.369 1.00 90.25 174 TYR A N 1
ATOM 1402 C CA . TYR A 1 174 ? -9.232 -1.037 25.904 1.00 90.25 174 TYR A CA 1
ATOM 1403 C C . TYR A 1 174 ? -8.867 0.379 25.477 1.00 90.25 174 TYR A C 1
ATOM 1405 O O . TYR A 1 174 ? -7.694 0.739 25.347 1.00 90.25 174 TYR A O 1
ATOM 1413 N N . GLY A 1 175 ? -9.888 1.192 25.249 1.00 91.38 175 GLY A N 1
ATOM 1414 C CA . GLY A 1 175 ? -9.734 2.610 24.995 1.00 91.38 175 GLY A CA 1
ATOM 1415 C C . GLY A 1 175 ? -10.742 3.434 25.772 1.00 91.38 175 GLY A C 1
ATOM 1416 O O . GLY A 1 175 ? -11.777 2.926 26.194 1.00 91.38 175 GLY A O 1
ATOM 1417 N N . ILE A 1 176 ? -10.426 4.712 25.947 1.00 93.88 176 ILE A N 1
ATOM 1418 C CA . ILE A 1 176 ? -11.311 5.702 26.557 1.00 93.88 176 ILE A CA 1
ATOM 1419 C C . ILE A 1 176 ? -11.649 6.788 25.539 1.00 93.88 176 ILE A C 1
ATOM 1421 O O . ILE A 1 176 ? -10.773 7.314 24.837 1.00 93.88 176 ILE A O 1
ATOM 1425 N N . VAL A 1 177 ? -12.935 7.105 25.425 1.00 93.81 177 VAL A N 1
ATOM 1426 C CA . VAL A 1 177 ? -13.428 8.133 24.508 1.00 93.81 177 VAL A CA 1
ATOM 1427 C C . VAL A 1 177 ? -13.057 9.506 25.054 1.00 93.81 177 VAL A C 1
ATOM 1429 O O . VAL A 1 177 ? -13.599 9.952 26.055 1.00 93.81 177 VAL A O 1
ATOM 1432 N N . LEU A 1 178 ? -12.153 10.208 24.372 1.00 92.88 178 LEU A N 1
ATOM 1433 C CA . LEU A 1 178 ? -11.708 11.538 24.791 1.00 92.88 178 LEU A CA 1
ATOM 1434 C C . LEU A 1 178 ? -12.620 12.646 24.261 1.00 92.88 178 LEU A C 1
ATOM 1436 O O . LEU A 1 178 ? -12.879 13.627 24.949 1.00 92.88 178 LEU A O 1
ATOM 1440 N N . PHE A 1 179 ? -13.076 12.525 23.008 1.00 91.75 179 PHE A N 1
ATOM 1441 C CA . PHE A 1 179 ? -13.896 13.554 22.365 1.00 91.75 179 PHE A CA 1
ATOM 1442 C C . PHE A 1 179 ? -14.896 12.961 21.373 1.00 91.75 179 PHE A C 1
ATOM 1444 O O . PHE A 1 179 ? -14.550 12.081 20.581 1.00 91.75 179 PHE A O 1
ATOM 1451 N N . LYS A 1 180 ? -16.097 13.551 21.325 1.00 92.25 180 LYS A N 1
ATOM 1452 C CA . LYS A 1 180 ? -17.056 13.384 20.223 1.00 92.25 180 LYS A CA 1
ATOM 1453 C C . LYS A 1 180 ? -16.955 14.578 19.280 1.00 92.25 180 LYS A C 1
ATOM 1455 O O . LYS A 1 180 ? -17.123 15.720 19.702 1.00 92.25 180 LYS A O 1
ATOM 1460 N N . VAL A 1 181 ? -16.696 14.334 17.997 1.00 88.75 181 VAL A N 1
ATOM 1461 C CA . VAL A 1 181 ? -16.630 15.403 16.992 1.00 88.75 181 VAL A CA 1
ATOM 1462 C C . VAL A 1 181 ? -17.931 15.457 16.207 1.00 88.75 181 VAL A C 1
ATOM 1464 O O . VAL A 1 181 ? -18.258 14.548 15.437 1.00 88.75 181 VAL A O 1
ATOM 1467 N N . GLN A 1 182 ? -18.663 16.555 16.378 1.00 88.25 182 GLN A N 1
ATOM 1468 C CA . GLN A 1 182 ? -19.988 16.742 15.800 1.00 88.25 182 GLN A CA 1
ATOM 1469 C C . GLN A 1 182 ? -19.976 17.706 14.612 1.00 88.25 182 GLN A C 1
ATOM 1471 O O . GLN A 1 182 ? -19.292 18.730 14.610 1.00 88.25 182 GLN A O 1
ATOM 1476 N N . ARG A 1 183 ? -20.788 17.400 13.597 1.00 85.38 183 ARG A N 1
ATOM 1477 C CA . ARG A 1 183 ? -21.071 18.288 12.465 1.00 85.38 183 ARG A CA 1
ATOM 1478 C C . ARG A 1 183 ? -22.569 18.263 12.198 1.00 85.38 183 ARG A C 1
ATOM 1480 O O . ARG A 1 183 ? -23.140 17.192 12.058 1.00 85.38 183 ARG A O 1
ATOM 1487 N N . ARG A 1 184 ? -23.204 19.438 12.104 1.00 85.25 184 ARG A N 1
ATOM 1488 C CA . ARG A 1 184 ? -24.669 19.562 11.919 1.00 85.25 184 ARG A CA 1
ATOM 1489 C C . ARG A 1 184 ? -25.471 18.732 12.939 1.00 85.25 184 ARG A C 1
ATOM 1491 O O . ARG A 1 184 ? -26.442 18.082 12.575 1.00 85.25 184 ARG A O 1
ATOM 1498 N N . ASN A 1 185 ? -25.046 18.768 14.203 1.00 82.31 185 ASN A N 1
ATOM 1499 C CA . ASN A 1 185 ? -25.672 18.045 15.315 1.00 82.31 185 ASN A CA 1
ATOM 1500 C C . ASN A 1 185 ? -25.662 16.507 15.192 1.00 82.31 185 ASN A C 1
ATOM 1502 O O . ASN A 1 185 ? -26.451 15.842 15.852 1.00 82.31 185 ASN A O 1
ATOM 1506 N N . GLN A 1 186 ? -24.783 15.952 14.353 1.00 84.94 186 GLN A N 1
ATOM 1507 C CA . GLN A 1 186 ? -24.534 14.514 14.248 1.00 84.94 186 GLN A CA 1
ATOM 1508 C C . GLN A 1 186 ? -23.079 14.214 14.587 1.00 84.94 186 GLN A C 1
ATOM 1510 O O . GLN A 1 186 ? -22.169 14.940 14.160 1.00 84.94 186 GLN A O 1
ATOM 1515 N N . THR A 1 187 ? -22.848 13.144 15.339 1.00 87.06 187 THR A N 1
ATOM 1516 C CA . THR A 1 187 ? -21.502 12.680 15.670 1.00 87.06 187 THR A CA 1
ATOM 1517 C C . THR A 1 187 ? -20.860 12.069 14.426 1.00 87.06 187 THR A C 1
ATOM 1519 O O . THR A 1 187 ? -21.314 11.065 13.889 1.00 87.06 187 THR A O 1
ATOM 1522 N N . THR A 1 188 ? -19.781 12.688 13.944 1.00 87.19 188 THR A N 1
ATOM 1523 C CA . THR A 1 188 ? -19.083 12.240 12.726 1.00 87.19 188 THR A CA 1
ATOM 1524 C C . THR A 1 188 ? -17.976 11.235 13.018 1.00 87.19 188 THR A C 1
ATOM 1526 O O . THR A 1 188 ? -17.793 10.280 12.265 1.00 87.19 188 THR A O 1
ATOM 1529 N N . HIS A 1 189 ? -17.218 11.467 14.088 1.00 87.19 189 HIS A N 1
ATOM 1530 C CA . HIS A 1 189 ? -16.131 10.605 14.530 1.00 87.19 189 HIS A CA 1
ATOM 1531 C C . HIS A 1 189 ? -15.831 10.831 16.011 1.00 87.19 189 HIS A C 1
ATOM 1533 O O . HIS A 1 189 ? -16.170 11.871 16.584 1.00 87.19 189 HIS A O 1
ATOM 1539 N N . LEU A 1 190 ? -15.170 9.850 16.610 1.00 90.50 190 LEU A N 1
ATOM 1540 C CA . LEU A 1 190 ? -14.668 9.878 17.974 1.00 90.50 190 LEU A CA 1
ATOM 1541 C C . LEU A 1 190 ? -13.147 10.038 17.952 1.00 90.50 190 LEU A C 1
ATOM 1543 O O . LEU A 1 190 ? -12.484 9.575 17.021 1.00 90.50 190 LEU A O 1
ATOM 1547 N N . LYS A 1 191 ? -12.590 10.670 18.983 1.00 89.81 191 LYS A N 1
ATOM 1548 C CA . LYS A 1 191 ? -11.163 10.564 19.306 1.00 89.81 191 LYS A CA 1
ATOM 1549 C C . LYS A 1 191 ? -11.022 9.709 20.549 1.00 89.81 191 LYS A C 1
ATOM 1551 O O . LYS A 1 191 ? -11.559 10.073 21.593 1.00 89.81 191 LYS A O 1
ATOM 1556 N N . ILE A 1 192 ? -10.321 8.591 20.425 1.00 90.62 192 ILE A N 1
ATOM 1557 C CA . ILE A 1 192 ? -10.215 7.572 21.470 1.00 90.62 192 ILE A CA 1
ATOM 1558 C C . ILE A 1 192 ? -8.737 7.340 21.766 1.00 90.62 192 ILE A C 1
ATOM 1560 O O . ILE A 1 192 ? -7.944 7.154 20.844 1.00 90.62 192 ILE A O 1
ATOM 1564 N N . ALA A 1 193 ? -8.356 7.362 23.039 1.00 90.00 193 ALA A N 1
ATOM 1565 C CA . ALA A 1 193 ? -7.038 6.896 23.455 1.00 90.00 193 ALA A CA 1
ATOM 1566 C C . ALA A 1 193 ? -7.114 5.398 23.728 1.00 90.00 193 ALA A C 1
ATOM 1568 O O . ALA A 1 193 ? -7.923 4.972 24.544 1.00 90.00 193 ALA A O 1
ATOM 1569 N N . PHE A 1 194 ? -6.279 4.621 23.046 1.00 87.38 194 PHE A N 1
ATOM 1570 C CA . PHE A 1 194 ? -6.225 3.169 23.167 1.00 87.38 194 PHE A CA 1
ATOM 1571 C C . PHE A 1 194 ? -4.948 2.720 23.873 1.00 87.38 194 PHE A C 1
ATOM 1573 O O . PHE A 1 194 ? -3.890 3.333 23.713 1.00 87.38 194 PHE A O 1
ATOM 1580 N N . GLU A 1 195 ? -5.033 1.614 24.608 1.00 81.25 195 GLU A N 1
ATOM 1581 C CA . GLU A 1 195 ? -3.864 0.934 25.157 1.00 81.25 195 GLU A CA 1
ATOM 1582 C C . GLU A 1 195 ? -2.837 0.626 24.053 1.00 81.25 195 GLU A C 1
ATOM 1584 O O . GLU A 1 195 ? -3.169 0.151 22.967 1.00 81.25 195 GLU A O 1
ATOM 1589 N N . GLY A 1 196 ? -1.564 0.939 24.315 1.00 73.44 196 GLY A N 1
ATOM 1590 C CA . GLY A 1 196 ? -0.469 0.688 23.374 1.00 73.44 196 GLY A CA 1
ATOM 1591 C C . GLY A 1 196 ? -0.381 1.653 22.181 1.00 73.44 196 GLY A C 1
ATOM 1592 O O . GLY A 1 196 ? 0.566 1.542 21.393 1.00 73.44 196 GLY A O 1
ATOM 1593 N N . ALA A 1 197 ? -1.300 2.618 22.051 1.00 74.88 197 ALA A N 1
ATOM 1594 C CA . ALA A 1 197 ? -1.228 3.692 21.062 1.00 74.88 197 ALA A CA 1
ATOM 1595 C C . ALA A 1 197 ? -0.654 4.981 21.692 1.00 74.88 197 ALA A C 1
ATOM 1597 O O . ALA A 1 197 ? -1.152 5.428 22.723 1.00 74.88 197 ALA A O 1
ATOM 1598 N N . PRO A 1 198 ? 0.379 5.612 21.097 1.00 69.69 198 PRO A N 1
ATOM 1599 C CA . PRO A 1 198 ? 0.972 6.834 21.651 1.00 69.69 198 PRO A CA 1
ATOM 1600 C C . PRO A 1 198 ? 0.093 8.081 21.463 1.00 69.69 198 PRO A C 1
ATOM 1602 O O . PRO A 1 198 ? 0.273 9.064 22.175 1.00 69.69 198 PRO A O 1
ATOM 1605 N N . GLU A 1 199 ? -0.841 8.056 20.508 1.00 74.62 199 GLU A N 1
ATOM 1606 C CA . GLU A 1 199 ? -1.721 9.177 20.167 1.00 74.62 199 GLU A CA 1
ATOM 1607 C C . GLU A 1 199 ? -3.186 8.730 20.102 1.00 74.62 199 GLU A C 1
ATOM 1609 O O . GLU A 1 199 ? -3.486 7.559 19.856 1.00 74.62 199 GLU A O 1
ATOM 1614 N N . ALA A 1 200 ? -4.104 9.682 20.295 1.00 80.69 200 ALA A N 1
ATOM 1615 C CA . ALA A 1 200 ? -5.535 9.433 20.174 1.00 80.69 200 ALA A CA 1
ATOM 1616 C C . ALA A 1 200 ? -5.913 9.084 18.725 1.00 80.69 200 ALA A C 1
ATOM 1618 O O . ALA A 1 200 ? -5.619 9.826 17.786 1.00 80.69 200 ALA A O 1
ATOM 1619 N N . VAL A 1 201 ? -6.622 7.972 18.557 1.00 82.12 201 VAL A N 1
ATOM 1620 C CA . VAL A 1 201 ? -7.059 7.444 17.267 1.00 82.12 201 VAL A CA 1
ATOM 1621 C C . VAL A 1 201 ? -8.408 8.048 16.892 1.00 82.12 201 VAL A C 1
ATOM 1623 O O . VAL A 1 201 ? -9.321 8.141 17.714 1.00 82.12 201 VAL A O 1
ATOM 1626 N N . VAL A 1 202 ? -8.542 8.452 15.628 1.00 85.06 202 VAL A N 1
ATOM 1627 C CA . VAL A 1 202 ? -9.820 8.893 15.061 1.00 85.06 202 VAL A CA 1
ATOM 1628 C C . VAL A 1 202 ? -10.612 7.674 14.604 1.00 85.06 202 VAL A C 1
ATOM 1630 O O . VAL A 1 202 ? -10.202 6.980 13.675 1.00 85.06 202 VAL A O 1
ATOM 1633 N N . VAL A 1 203 ? -11.765 7.443 15.226 1.00 83.88 203 VAL A N 1
ATOM 1634 C CA . VAL A 1 203 ? -12.647 6.313 14.922 1.00 83.88 203 VAL A CA 1
ATOM 1635 C C . VAL A 1 203 ? -13.937 6.825 14.293 1.00 83.88 203 VAL A C 1
ATOM 1637 O O . VAL A 1 203 ? -14.591 7.728 14.814 1.00 83.88 203 VAL A O 1
ATOM 1640 N N . THR A 1 204 ? -14.292 6.266 13.139 1.00 84.00 204 THR A N 1
ATOM 1641 C CA . THR A 1 204 ? -15.524 6.604 12.409 1.00 84.00 204 THR A CA 1
ATOM 1642 C C . THR A 1 204 ? -16.546 5.487 12.559 1.00 84.00 204 THR A C 1
ATOM 1644 O O . THR A 1 204 ? -16.169 4.351 12.830 1.00 84.00 204 THR A O 1
ATOM 1647 N N . ALA A 1 205 ? -17.821 5.781 12.294 1.00 83.19 205 ALA A N 1
ATOM 1648 C CA . ALA A 1 205 ? -18.915 4.816 12.435 1.00 83.19 205 ALA A CA 1
ATOM 1649 C C . ALA A 1 205 ? -18.701 3.508 11.649 1.00 83.19 205 ALA A C 1
ATOM 1651 O O . ALA A 1 205 ? -19.228 2.475 12.026 1.00 83.19 205 ALA A O 1
ATOM 1652 N N . LYS A 1 206 ? -17.903 3.530 10.572 1.00 76.12 206 LYS A N 1
ATOM 1653 C CA . LYS A 1 206 ? -17.586 2.336 9.772 1.00 76.12 206 LYS A CA 1
ATOM 1654 C C . LYS A 1 206 ? -16.726 1.302 10.503 1.00 76.12 206 LYS A C 1
ATOM 1656 O O . LYS A 1 206 ? -16.654 0.169 10.049 1.00 76.12 206 LYS A O 1
ATOM 1661 N N . LEU A 1 207 ? -16.025 1.716 11.556 1.00 77.69 207 LEU A N 1
ATOM 1662 C CA . LEU A 1 207 ? -15.135 0.863 12.345 1.00 77.69 207 LEU A CA 1
ATOM 1663 C C . LEU A 1 207 ? -15.814 0.340 13.618 1.00 77.69 207 LEU A C 1
ATOM 1665 O O . LEU A 1 207 ? -15.201 -0.430 14.348 1.00 77.69 207 LEU A O 1
ATOM 1669 N N . CYS A 1 208 ? -17.037 0.790 13.902 1.00 82.94 208 CYS A N 1
ATOM 1670 C CA . CYS A 1 208 ? -17.765 0.470 15.122 1.00 82.94 208 CYS A CA 1
ATOM 1671 C C . CYS A 1 208 ? -18.890 -0.521 14.821 1.00 82.94 208 CYS A C 1
ATOM 1673 O O . CYS A 1 208 ? -19.582 -0.405 13.811 1.00 82.94 208 CYS A O 1
ATOM 1675 N N . ASP A 1 209 ? -19.109 -1.449 15.742 1.00 85.62 209 ASP A N 1
ATOM 1676 C CA . ASP A 1 209 ? -20.290 -2.312 15.817 1.00 85.62 209 ASP A CA 1
ATOM 1677 C C . ASP A 1 209 ? -21.440 -1.668 16.622 1.00 85.62 209 ASP A C 1
ATOM 1679 O O . ASP A 1 209 ? -22.502 -2.264 16.796 1.00 85.62 209 ASP A O 1
ATOM 1683 N N . PHE A 1 210 ? -21.251 -0.422 17.063 1.00 86.69 210 PHE A N 1
ATOM 1684 C CA . PHE A 1 210 ? -22.212 0.396 17.798 1.00 86.69 210 PHE A CA 1
ATOM 1685 C C . PHE A 1 210 ? -22.453 1.756 17.121 1.00 86.69 210 PHE A C 1
ATOM 1687 O O . PHE A 1 210 ? -21.661 2.238 16.305 1.00 86.69 210 PHE A O 1
ATOM 1694 N N . SER A 1 211 ? -23.549 2.417 17.500 1.00 88.88 211 SER A N 1
ATOM 1695 C CA . SER A 1 211 ? -23.856 3.781 17.064 1.00 88.88 211 SER A CA 1
ATOM 1696 C C . SER A 1 211 ? -22.978 4.805 17.783 1.00 88.88 211 SER A C 1
ATOM 1698 O O . SER A 1 211 ? -22.878 4.808 19.009 1.00 88.88 211 SER A O 1
ATOM 1700 N N . LEU A 1 212 ? -22.395 5.747 17.032 1.00 90.31 212 LEU A N 1
ATOM 1701 C CA . LEU A 1 212 ? -21.613 6.838 17.625 1.00 90.31 212 LEU A CA 1
ATOM 1702 C C . LEU A 1 212 ? -22.458 7.780 18.495 1.00 90.31 212 LEU A C 1
ATOM 1704 O O . LEU A 1 212 ? -21.900 8.518 19.308 1.00 90.31 212 LEU A O 1
ATOM 1708 N N . GLU A 1 213 ? -23.780 7.804 18.316 1.00 88.12 213 GLU A N 1
ATOM 1709 C CA . GLU A 1 213 ? -24.651 8.672 19.113 1.00 88.12 213 GLU A CA 1
ATOM 1710 C C . GLU A 1 213 ? -24.833 8.157 20.541 1.00 88.12 213 GLU A C 1
ATOM 1712 O O . GLU A 1 213 ? -24.926 8.973 21.458 1.00 88.12 213 GLU A O 1
ATOM 1717 N N . ASP A 1 214 ? -24.756 6.841 20.738 1.00 89.44 214 ASP A N 1
ATOM 1718 C CA . ASP A 1 214 ? -25.019 6.196 22.028 1.00 89.44 214 ASP A CA 1
ATOM 1719 C C . ASP A 1 214 ? -23.818 6.275 22.986 1.00 89.44 214 ASP A C 1
ATOM 1721 O O . ASP A 1 214 ? -23.988 6.193 24.198 1.00 89.44 214 ASP A O 1
ATOM 1725 N N . ILE A 1 215 ? -22.615 6.503 22.451 1.00 90.88 215 ILE A N 1
ATOM 1726 C CA . ILE A 1 215 ? -21.378 6.657 23.230 1.00 90.88 215 ILE A CA 1
ATOM 1727 C C . ILE A 1 215 ? -21.288 8.028 23.906 1.00 90.88 215 ILE A C 1
ATOM 1729 O O . ILE A 1 215 ? -21.609 9.043 23.299 1.00 90.88 215 ILE A O 1
ATOM 1733 N N . GLN A 1 216 ? -20.759 8.107 25.118 1.00 92.69 216 GLN A N 1
ATOM 1734 C CA . GLN A 1 216 ? -20.394 9.352 25.793 1.00 92.69 216 GLN A CA 1
ATOM 1735 C C . GLN A 1 216 ? -18.876 9.551 25.860 1.00 92.69 216 GLN A C 1
ATOM 1737 O O . GLN A 1 216 ? -18.080 8.657 25.581 1.00 92.69 216 GLN A O 1
ATOM 1742 N N . VAL A 1 217 ? -18.464 10.780 26.176 1.00 93.31 217 VAL A N 1
ATOM 1743 C CA . VAL A 1 217 ? -17.075 11.040 26.580 1.00 93.31 217 VAL A CA 1
ATOM 1744 C C . VAL A 1 217 ? -16.818 10.297 27.892 1.00 93.31 217 VAL A C 1
ATOM 1746 O O . VAL A 1 217 ? -17.728 10.176 28.706 1.00 93.31 217 VAL A O 1
ATOM 1749 N N . ASP A 1 218 ? -15.598 9.792 28.059 1.00 94.12 218 ASP A N 1
ATOM 1750 C CA . ASP A 1 218 ? -15.141 8.943 29.165 1.00 94.12 218 ASP A CA 1
ATOM 1751 C C . ASP A 1 218 ? -15.687 7.504 29.171 1.00 94.12 218 ASP A C 1
ATOM 1753 O O . ASP A 1 218 ? -15.299 6.709 30.030 1.00 94.12 218 ASP A O 1
ATOM 1757 N N . ASP A 1 219 ? -16.498 7.118 28.180 1.00 93.12 219 ASP A N 1
ATOM 1758 C CA . ASP A 1 219 ? -16.882 5.717 28.005 1.00 93.12 219 ASP A CA 1
ATOM 1759 C C . ASP A 1 219 ? -15.670 4.853 27.642 1.00 93.12 219 ASP A C 1
ATOM 1761 O O . ASP A 1 219 ? -14.789 5.243 26.861 1.00 93.12 219 ASP A O 1
ATOM 1765 N N . PHE A 1 220 ? -15.670 3.636 28.182 1.00 92.00 220 PHE A N 1
ATOM 1766 C CA . PHE A 1 220 ? -14.721 2.602 27.803 1.00 92.00 220 PHE A CA 1
ATOM 1767 C C . PHE A 1 220 ? -15.203 1.871 26.559 1.00 92.00 220 PHE A C 1
ATOM 1769 O O . PHE A 1 220 ? -16.349 1.433 26.470 1.00 92.00 220 PHE A O 1
ATOM 1776 N N . VAL A 1 221 ? -14.286 1.679 25.622 1.00 91.25 221 VAL A N 1
ATOM 1777 C CA . VAL A 1 221 ? -14.500 0.879 24.422 1.00 91.25 221 VAL A CA 1
ATOM 1778 C C . VAL A 1 221 ? -13.500 -0.264 24.381 1.00 91.25 221 VAL A C 1
ATOM 1780 O O . VAL A 1 221 ? -12.364 -0.136 24.840 1.00 91.25 221 VAL A O 1
ATOM 1783 N N . CYS A 1 222 ? -13.921 -1.385 23.811 1.00 89.19 222 CYS A N 1
ATOM 1784 C CA . CYS A 1 222 ? -13.031 -2.479 23.458 1.00 89.19 222 CYS A CA 1
ATOM 1785 C C . CYS A 1 222 ? -12.781 -2.418 21.951 1.00 89.19 222 CYS A C 1
ATOM 1787 O O . CYS A 1 222 ? -13.710 -2.184 21.178 1.00 89.19 222 CYS A O 1
ATOM 1789 N N . ALA A 1 223 ? -11.536 -2.613 21.536 1.00 85.12 223 ALA A N 1
ATOM 1790 C CA . ALA A 1 223 ? -11.181 -2.769 20.137 1.00 85.12 223 ALA A CA 1
ATOM 1791 C C . ALA A 1 223 ? -10.285 -3.986 19.968 1.00 85.12 223 ALA A C 1
ATOM 1793 O O . ALA A 1 223 ? -9.453 -4.294 20.818 1.00 85.12 223 ALA A O 1
ATOM 1794 N N . THR A 1 224 ? -10.421 -4.653 18.833 1.00 81.44 224 THR A N 1
ATOM 1795 C CA . THR A 1 224 ? -9.484 -5.697 18.443 1.00 81.44 224 THR A CA 1
ATOM 1796 C C . THR A 1 224 ? -8.269 -5.041 17.808 1.00 81.44 224 THR A C 1
ATOM 1798 O O . THR A 1 224 ? -8.391 -4.333 16.807 1.00 81.44 224 THR A O 1
ATOM 1801 N N . SER A 1 225 ? -7.091 -5.266 18.385 1.00 76.00 225 SER A N 1
ATOM 1802 C CA . SER A 1 225 ? -5.837 -4.758 17.841 1.00 76.00 225 SER A CA 1
ATOM 1803 C C . SER A 1 225 ? -4.900 -5.895 17.484 1.00 76.00 225 SER A C 1
ATOM 1805 O O . SER A 1 225 ? -4.852 -6.937 18.137 1.00 76.00 225 SER A O 1
ATOM 1807 N N . ARG A 1 226 ? -4.119 -5.679 16.429 1.00 70.94 226 ARG A N 1
ATOM 1808 C CA . ARG A 1 226 ? -3.017 -6.574 16.089 1.00 70.94 226 ARG A CA 1
ATOM 1809 C C . ARG A 1 226 ? -1.858 -6.277 17.029 1.00 70.94 226 ARG A C 1
ATOM 1811 O O . ARG A 1 226 ? -1.546 -5.108 17.2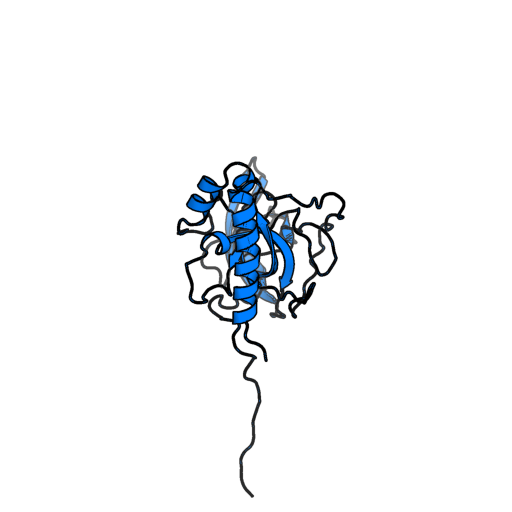73 1.00 70.94 226 ARG A O 1
ATOM 1818 N N . TYR A 1 227 ? -1.198 -7.328 17.515 1.00 65.75 227 TYR A N 1
ATOM 1819 C CA . TYR A 1 227 ? -0.012 -7.177 18.351 1.00 65.75 227 TYR A CA 1
ATOM 1820 C C . TYR A 1 227 ? 0.982 -6.222 17.683 1.00 65.75 227 TYR A C 1
ATOM 1822 O O . TYR A 1 227 ? 1.346 -6.392 16.515 1.00 65.75 227 TYR A O 1
ATOM 1830 N N . ASN A 1 228 ? 1.416 -5.199 18.419 1.00 59.19 228 ASN A N 1
ATOM 1831 C CA . ASN A 1 228 ? 2.361 -4.211 17.920 1.00 59.19 228 ASN A CA 1
ATOM 1832 C C . ASN A 1 228 ? 3.750 -4.854 17.822 1.00 59.19 228 ASN A C 1
ATOM 1834 O O . ASN A 1 228 ? 4.591 -4.727 18.712 1.00 59.19 228 ASN A O 1
ATOM 1838 N N . VAL A 1 229 ? 3.985 -5.587 16.735 1.00 55.19 229 VAL A N 1
ATOM 1839 C CA . VAL A 1 229 ? 5.277 -6.203 16.459 1.00 55.19 229 VAL A CA 1
ATOM 1840 C C . VAL A 1 229 ? 6.272 -5.071 16.238 1.00 55.19 229 VAL A C 1
ATOM 1842 O O . VAL A 1 229 ? 6.121 -4.280 15.307 1.00 55.19 229 VAL A O 1
ATOM 1845 N N . SER A 1 230 ? 7.275 -4.959 17.114 1.00 46.94 230 SER A N 1
ATOM 1846 C CA . SER A 1 230 ? 8.303 -3.924 17.003 1.00 46.94 230 SER A CA 1
ATOM 1847 C C . SER A 1 230 ? 8.883 -3.915 15.587 1.00 46.94 230 SER A C 1
ATOM 1849 O O . SER A 1 230 ? 9.570 -4.846 15.165 1.00 46.94 230 SER A O 1
ATOM 1851 N N . CYS A 1 231 ? 8.630 -2.835 14.846 1.00 46.38 231 CYS A N 1
ATOM 1852 C CA . CYS A 1 231 ? 9.063 -2.658 13.459 1.00 46.38 231 CYS A CA 1
ATOM 1853 C C . CYS A 1 231 ? 10.594 -2.500 13.315 1.00 46.38 231 CYS A C 1
ATOM 1855 O O . CYS A 1 231 ? 11.078 -2.212 12.214 1.00 46.38 231 CYS A O 1
ATOM 1857 N N . ALA A 1 232 ? 11.339 -2.639 14.420 1.00 41.62 232 ALA A N 1
ATOM 1858 C CA . ALA A 1 232 ? 12.791 -2.779 14.467 1.00 41.62 232 ALA A CA 1
ATOM 1859 C C . ALA A 1 232 ? 13.257 -4.230 14.230 1.00 41.62 232 ALA A C 1
ATOM 1861 O O . ALA A 1 232 ? 14.457 -4.461 14.063 1.00 41.62 232 ALA A O 1
ATOM 1862 N N . ILE A 1 233 ? 12.337 -5.204 14.195 1.00 39.66 233 ILE A N 1
ATOM 1863 C CA . ILE A 1 233 ? 12.655 -6.606 13.919 1.00 39.66 233 ILE A CA 1
ATOM 1864 C C . ILE A 1 233 ? 13.046 -6.743 12.446 1.00 39.66 233 ILE A C 1
ATOM 1866 O O . ILE A 1 233 ? 12.233 -6.776 11.524 1.00 39.66 233 ILE A O 1
ATOM 1870 N N . ARG A 1 234 ? 14.360 -6.794 12.243 1.00 44.44 234 ARG A N 1
ATOM 1871 C CA . ARG A 1 234 ? 15.011 -7.222 11.011 1.00 44.44 234 ARG A CA 1
ATOM 1872 C C . ARG A 1 234 ? 14.643 -8.693 10.830 1.00 44.44 234 ARG A C 1
ATOM 1874 O O . ARG A 1 234 ? 15.044 -9.515 11.649 1.00 44.44 234 ARG A O 1
ATOM 1881 N N . PHE A 1 235 ? 13.890 -9.044 9.788 1.00 39.03 235 PHE A N 1
ATOM 1882 C CA . PHE A 1 235 ? 13.645 -10.448 9.438 1.00 39.03 235 PHE A CA 1
ATOM 1883 C C . PHE A 1 235 ? 14.942 -11.069 8.896 1.00 39.03 235 PHE A C 1
ATOM 1885 O O . PHE A 1 235 ? 15.134 -11.253 7.693 1.00 39.03 235 PHE A O 1
ATOM 1892 N N . SER A 1 236 ? 15.879 -11.348 9.797 1.00 34.19 236 SER A N 1
ATOM 1893 C CA . SER A 1 236 ? 17.129 -12.049 9.520 1.00 34.19 236 SER A CA 1
ATOM 1894 C C . SER A 1 236 ? 17.370 -13.242 10.440 1.00 34.19 236 SER A C 1
ATOM 1896 O O . SER A 1 236 ? 18.479 -13.757 10.419 1.00 34.19 236 SER A O 1
ATOM 1898 N N . GLU A 1 237 ? 16.369 -13.741 11.172 1.00 29.59 237 GLU A N 1
ATOM 1899 C CA . GLU A 1 237 ? 16.487 -14.994 11.935 1.00 29.59 237 GLU A CA 1
ATOM 1900 C C . GLU A 1 237 ? 15.165 -15.787 11.936 1.00 29.59 237 GLU A C 1
ATOM 1902 O O . GLU A 1 237 ? 14.092 -15.181 11.977 1.00 29.59 237 GLU A O 1
ATOM 1907 N N . PRO A 1 238 ? 15.198 -17.133 11.860 1.00 31.91 238 PRO A N 1
ATOM 1908 C CA . PRO A 1 238 ? 14.061 -17.947 12.274 1.00 31.91 238 PRO A CA 1
ATOM 1909 C C . PRO A 1 238 ? 13.900 -17.865 13.799 1.00 31.91 238 PRO A C 1
ATOM 1911 O O . PRO A 1 238 ? 14.880 -17.665 14.516 1.00 31.91 238 PRO A O 1
ATOM 1914 N N . SER A 1 239 ? 12.677 -18.059 14.293 1.00 29.23 239 SER A N 1
ATOM 1915 C CA . SER A 1 239 ? 12.391 -18.157 15.724 1.00 29.23 239 SER A CA 1
ATOM 1916 C C . SER A 1 239 ? 13.317 -19.182 16.386 1.00 29.23 239 SER A C 1
ATOM 1918 O O . SER A 1 239 ? 13.325 -20.368 16.047 1.00 29.23 239 SER A O 1
ATOM 1920 N N . SER A 1 240 ? 14.114 -18.727 17.347 1.00 34.72 240 SER A N 1
ATOM 1921 C CA . SER A 1 240 ? 14.883 -19.579 18.244 1.00 34.72 240 SER A CA 1
ATOM 1922 C C . SER A 1 240 ? 13.927 -20.296 19.200 1.00 34.72 240 SER A C 1
ATOM 1924 O O . SER A 1 240 ? 13.774 -19.951 20.363 1.00 34.72 240 SER A O 1
ATOM 1926 N N . CYS A 1 241 ? 13.268 -21.340 18.705 1.00 27.42 241 CYS A N 1
ATOM 1927 C CA . CYS A 1 241 ? 12.688 -22.364 19.561 1.00 27.42 241 CYS A CA 1
ATOM 1928 C C . CYS A 1 241 ? 13.067 -23.752 19.036 1.00 27.42 241 CYS A C 1
ATOM 1930 O O . CYS A 1 241 ? 12.234 -24.543 18.606 1.00 27.42 241 CYS A O 1
ATOM 1932 N N . ARG A 1 242 ? 14.365 -24.068 19.096 1.00 29.38 242 ARG A N 1
ATOM 1933 C CA . ARG A 1 242 ? 14.760 -25.421 19.487 1.00 29.38 242 ARG A CA 1
ATOM 1934 C C . ARG A 1 242 ? 14.765 -25.426 21.007 1.00 29.38 242 ARG A C 1
ATOM 1936 O O . ARG A 1 242 ? 15.695 -24.911 21.618 1.00 29.38 242 ARG A O 1
ATOM 1943 N N . LYS A 1 243 ? 13.722 -25.988 21.616 1.00 32.59 243 LYS A N 1
ATOM 1944 C CA . LYS A 1 243 ? 13.839 -26.488 22.986 1.00 32.59 243 LYS A CA 1
ATOM 1945 C C . LYS A 1 243 ? 14.784 -27.688 22.943 1.00 32.59 243 LYS A C 1
ATOM 1947 O O . LYS A 1 243 ? 14.351 -28.823 22.794 1.00 32.59 243 LYS A O 1
ATOM 1952 N N . GLU A 1 244 ? 16.083 -27.427 23.032 1.00 31.64 244 GLU A N 1
ATOM 1953 C CA . GLU A 1 244 ? 16.976 -28.367 23.696 1.00 31.64 244 GLU A CA 1
ATOM 1954 C C . GLU A 1 244 ? 16.653 -28.264 25.185 1.00 31.64 244 GLU A C 1
ATOM 1956 O O . GLU A 1 244 ? 16.959 -27.287 25.864 1.00 31.64 244 GLU A O 1
ATOM 1961 N N . SER A 1 245 ? 15.914 -29.248 25.678 1.00 30.52 245 SER A N 1
ATOM 1962 C CA . SER A 1 245 ? 15.645 -29.429 27.098 1.00 30.52 245 SER A CA 1
ATOM 1963 C C . SER A 1 245 ? 15.814 -30.904 27.404 1.00 30.52 245 SER A C 1
ATOM 1965 O O . SER A 1 245 ? 14.843 -31.645 27.392 1.00 30.52 245 SER A O 1
ATOM 1967 N N . SER A 1 246 ? 17.062 -31.322 27.605 1.00 27.03 246 SER A N 1
ATOM 1968 C CA . SER A 1 246 ? 17.478 -32.042 28.814 1.00 27.03 246 SER A CA 1
ATOM 1969 C C . SER A 1 246 ? 18.878 -32.620 28.614 1.00 27.03 246 SER A C 1
ATOM 1971 O O . SER A 1 246 ? 19.061 -33.656 27.978 1.00 27.03 246 SER A O 1
ATOM 1973 N N . CYS A 1 247 ? 19.866 -31.960 29.207 1.00 26.86 247 CYS A N 1
ATOM 1974 C CA . CYS A 1 247 ? 21.039 -32.643 29.724 1.00 26.86 247 CYS A CA 1
ATOM 1975 C C . CYS A 1 247 ? 20.754 -32.923 31.204 1.00 26.86 247 CYS A C 1
ATOM 1977 O O . CYS A 1 247 ? 20.507 -31.968 31.937 1.00 26.86 247 CYS A O 1
ATOM 1979 N N . ALA A 1 248 ? 20.756 -34.192 31.623 1.00 27.02 248 ALA A N 1
ATOM 1980 C CA . ALA A 1 248 ? 21.185 -34.610 32.962 1.00 27.02 248 ALA A CA 1
ATOM 1981 C C . ALA A 1 248 ? 21.251 -36.145 33.083 1.00 27.02 248 ALA A C 1
ATOM 1983 O O . ALA A 1 248 ? 20.232 -36.825 33.050 1.00 27.02 248 ALA A O 1
ATOM 1984 N N . MET A 1 249 ? 22.480 -36.637 33.267 1.00 28.36 249 MET A N 1
ATOM 1985 C CA . MET A 1 249 ? 22.891 -37.686 34.216 1.00 28.36 249 MET A CA 1
ATOM 1986 C C . MET A 1 249 ? 21.932 -38.862 34.492 1.00 28.36 249 MET A C 1
ATOM 1988 O O . MET A 1 249 ? 21.109 -38.798 35.403 1.00 28.36 249 MET A O 1
ATOM 1992 N N . ARG A 1 250 ? 22.195 -40.009 33.863 1.00 31.20 250 ARG A N 1
ATOM 1993 C CA . ARG A 1 250 ? 22.867 -41.188 34.450 1.00 31.20 250 ARG A CA 1
ATOM 1994 C C . ARG A 1 250 ? 23.135 -42.216 33.359 1.00 31.20 250 ARG A C 1
ATOM 1996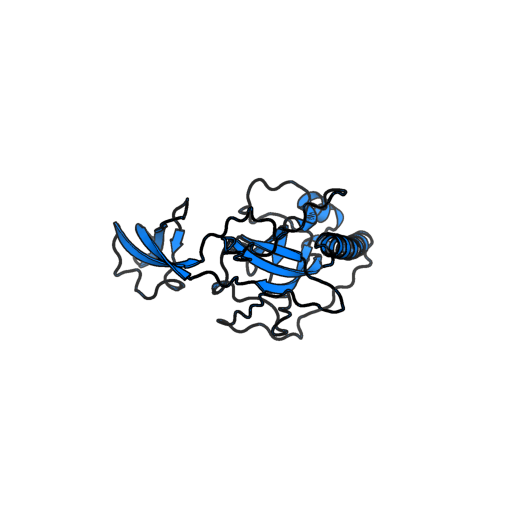 O O . ARG A 1 250 ? 22.300 -42.306 32.436 1.00 31.20 250 ARG A O 1
#

pLDDT: mean 78.19, std 18.05, range [26.86, 95.0]

Nearest PDB structures (foldseek):
  9dk3-assembly1_B  TM=6.245E-01  e=1.701E+00  Streptomyces rochei
  9dk1-assembly1_B  TM=5.848E-01  e=1.600E+00  Streptomyces rochei
  3ers-assembly1_X-2  TM=5.646E-01  e=1.922E+00  Escherichia coli
  7d8s-assembly2_D  TM=5.512E-01  e=4.246E+00  Homo sapiens
  7d8r-assembly2_C  TM=5.365E-01  e=9.383E+00  Homo sapiens

Mean predicted aligned error: 12.05 Å

Organism: Ancylostoma caninum (NCBI:txid29170)

Sequence (250 aa):
MRCNIWRTIAFRRRSHKDSRRVLFGNYEEADAADIPRVPDGVHDTTLIPPIIDRVRPVLYHMVSTGWGTGVILEAKDFFTMGPDRRELHCIILDQHAINCVNNKRGLDKTMVSVKDFVWVCDVKPTLQALRNPWGALEEARIPRTTALENNSVYFFRVSSFAFLTPDTLEEPIYGIVLFKVQRRNQTTHLKIAFEGAPEAVVVTAKLCDFSLEDIQVDDFVCATSRYNVSCAIRFSEPSSCRKESSCAMR